Protein AF-A0A6J4TSJ9-F1 (afdb_monomer_lite)

Organism: NCBI:txid1162706

Structure (mmCIF, N/CA/C/O backbone):
data_AF-A0A6J4TSJ9-F1
#
_entry.id   AF-A0A6J4TSJ9-F1
#
loop_
_atom_site.group_PDB
_atom_site.id
_atom_site.type_symbol
_atom_site.label_atom_id
_atom_site.label_alt_id
_atom_site.label_comp_id
_atom_site.label_asym_id
_atom_site.label_entity_id
_atom_site.label_seq_id
_atom_site.pdbx_PDB_ins_code
_atom_site.Cartn_x
_atom_site.Cartn_y
_atom_site.Cartn_z
_atom_site.occupancy
_atom_site.B_iso_or_equiv
_atom_site.auth_seq_id
_atom_site.auth_comp_id
_atom_site.auth_asym_id
_atom_site.auth_atom_id
_atom_site.pdbx_PDB_model_num
ATOM 1 N N . MET A 1 1 ? 9.552 -0.376 14.079 1.00 84.69 1 MET A N 1
ATOM 2 C CA . MET A 1 1 ? 9.623 -0.057 12.643 1.00 84.69 1 MET A CA 1
ATOM 3 C C . MET A 1 1 ? 10.299 1.287 12.484 1.00 84.69 1 MET A C 1
ATOM 5 O O . MET A 1 1 ? 9.767 2.273 12.996 1.00 84.69 1 MET A O 1
ATOM 9 N N . SER A 1 2 ? 11.471 1.306 11.859 1.00 89.00 2 SER A N 1
ATOM 10 C CA . SER A 1 2 ? 12.295 2.514 11.690 1.00 89.00 2 SER A CA 1
ATOM 11 C C . SER A 1 2 ? 12.427 2.964 10.237 1.00 89.00 2 SER A C 1
ATOM 13 O O . SER A 1 2 ? 12.790 4.114 10.017 1.00 89.00 2 SER A O 1
ATOM 15 N N . SER A 1 3 ? 12.071 2.123 9.256 1.00 95.88 3 SER A N 1
ATOM 16 C CA . SER A 1 3 ? 12.260 2.419 7.829 1.00 95.88 3 SER A CA 1
ATOM 17 C C . SER A 1 3 ? 11.009 2.209 6.973 1.00 95.88 3 SER A C 1
ATOM 19 O O . SER A 1 3 ? 10.096 1.450 7.319 1.00 95.88 3 SER A O 1
ATOM 21 N N . LEU A 1 4 ? 10.980 2.855 5.803 1.00 97.06 4 LEU A N 1
ATOM 22 C CA . LEU A 1 4 ? 9.971 2.602 4.768 1.00 97.06 4 LEU A CA 1
ATOM 23 C C . LEU A 1 4 ? 10.045 1.169 4.220 1.00 97.06 4 LEU A C 1
ATOM 25 O O . LEU A 1 4 ? 9.016 0.627 3.820 1.00 97.06 4 LEU A O 1
ATOM 29 N N . ALA A 1 5 ? 11.230 0.550 4.233 1.00 97.19 5 ALA A N 1
ATOM 30 C CA . ALA A 1 5 ? 11.424 -0.833 3.801 1.00 97.19 5 ALA A CA 1
ATOM 31 C C . ALA A 1 5 ? 10.715 -1.839 4.722 1.00 97.19 5 ALA A C 1
ATOM 33 O O . ALA A 1 5 ? 10.160 -2.821 4.238 1.00 97.19 5 ALA A O 1
ATOM 34 N N . GLU A 1 6 ? 10.670 -1.568 6.029 1.00 96.12 6 GLU A N 1
ATOM 35 C CA . GLU A 1 6 ? 9.912 -2.374 6.995 1.00 96.12 6 GLU A CA 1
ATOM 36 C C . GLU A 1 6 ? 8.416 -2.042 6.969 1.00 96.12 6 GLU A C 1
ATOM 38 O O . GLU A 1 6 ? 7.564 -2.926 7.045 1.00 96.12 6 GLU A O 1
ATOM 43 N N . ALA A 1 7 ? 8.079 -0.752 6.878 1.00 96.94 7 ALA A N 1
ATOM 44 C CA . ALA A 1 7 ? 6.709 -0.283 7.049 1.00 96.94 7 ALA A CA 1
ATOM 45 C C . ALA A 1 7 ? 5.827 -0.412 5.813 1.00 96.94 7 ALA A C 1
ATOM 47 O O . ALA A 1 7 ? 4.629 -0.674 5.939 1.00 96.94 7 ALA A O 1
ATOM 48 N N . GLY A 1 8 ? 6.392 -0.228 4.625 1.00 97.88 8 GLY A N 1
ATOM 49 C CA . GLY A 1 8 ? 5.627 -0.254 3.386 1.00 97.88 8 GLY A CA 1
ATOM 50 C C . GLY A 1 8 ? 4.987 -1.610 3.079 1.00 97.88 8 GLY A C 1
ATOM 51 O O . GLY A 1 8 ? 3.787 -1.618 2.796 1.00 97.88 8 GLY A O 1
ATOM 52 N N . PRO A 1 9 ? 5.695 -2.755 3.193 1.00 98.31 9 PRO A N 1
ATOM 53 C CA . PRO A 1 9 ? 5.081 -4.063 2.972 1.00 98.31 9 PRO A CA 1
ATOM 54 C C . PRO A 1 9 ? 3.899 -4.312 3.914 1.00 98.31 9 PRO A C 1
ATOM 56 O O . PRO A 1 9 ? 2.836 -4.741 3.466 1.00 98.31 9 PRO A O 1
ATOM 59 N N . LEU A 1 10 ? 4.039 -3.945 5.194 1.00 98.31 10 LEU A N 1
ATOM 60 C CA . LEU A 1 10 ? 2.970 -4.067 6.187 1.00 98.31 10 LEU A CA 1
ATOM 61 C C . LEU A 1 10 ? 1.780 -3.149 5.867 1.00 98.31 10 LEU A C 1
ATOM 63 O O . LEU A 1 10 ? 0.634 -3.583 5.942 1.00 98.31 10 LEU A O 1
ATOM 67 N N . ALA A 1 11 ? 2.023 -1.904 5.448 1.00 98.19 11 ALA A N 1
ATOM 68 C CA . ALA A 1 11 ? 0.960 -0.982 5.039 1.00 98.19 11 ALA A CA 1
ATOM 69 C C . ALA A 1 11 ? 0.176 -1.499 3.821 1.00 98.19 11 ALA A C 1
ATOM 71 O O . ALA A 1 11 ? -1.058 -1.402 3.790 1.00 98.19 11 ALA A O 1
ATOM 72 N N . GLY A 1 12 ? 0.876 -2.076 2.840 1.00 98.44 12 GLY A N 1
ATOM 73 C CA . GLY A 1 12 ? 0.261 -2.723 1.683 1.00 98.44 12 GLY A CA 1
ATOM 74 C C . GLY A 1 12 ? -0.596 -3.923 2.087 1.00 98.44 12 GLY A C 1
ATOM 75 O O . GLY A 1 12 ? -1.794 -3.949 1.796 1.00 98.44 12 GLY A O 1
ATOM 76 N N . ALA A 1 13 ? -0.011 -4.869 2.827 1.00 98.56 13 ALA A N 1
ATOM 77 C CA . ALA A 1 13 ? -0.689 -6.084 3.276 1.00 98.56 13 ALA A CA 1
ATOM 78 C C . ALA A 1 13 ? -1.905 -5.788 4.170 1.00 98.56 13 ALA A C 1
ATOM 80 O O . ALA A 1 13 ? -2.981 -6.336 3.933 1.00 98.56 13 ALA A O 1
ATOM 81 N N . ALA A 1 14 ? -1.783 -4.870 5.137 1.00 98.56 14 ALA A N 1
ATOM 82 C CA . ALA A 1 14 ? -2.901 -4.471 5.993 1.00 98.56 14 ALA A CA 1
ATOM 83 C C . ALA A 1 14 ? -4.037 -3.855 5.168 1.00 98.56 14 ALA A C 1
ATOM 85 O O . ALA A 1 14 ? -5.204 -4.174 5.385 1.00 98.56 14 ALA A O 1
ATOM 86 N N . THR A 1 15 ? -3.708 -3.009 4.183 1.00 98.56 15 THR A N 1
ATOM 87 C CA . THR A 1 15 ? -4.711 -2.385 3.310 1.00 98.56 15 THR A CA 1
ATOM 88 C C . THR A 1 15 ? -5.483 -3.427 2.505 1.00 98.56 15 THR A C 1
ATOM 90 O O . THR A 1 15 ? -6.715 -3.393 2.499 1.00 98.56 15 THR A O 1
ATOM 93 N N . VAL A 1 16 ? -4.782 -4.350 1.842 1.00 98.56 16 VAL A N 1
ATOM 94 C CA . VAL A 1 16 ? -5.421 -5.414 1.055 1.00 98.56 16 VAL A CA 1
ATOM 95 C C . VAL A 1 16 ? -6.237 -6.328 1.967 1.00 98.56 16 VAL A C 1
ATOM 97 O O . VAL A 1 16 ? -7.408 -6.579 1.690 1.00 98.56 16 VAL A O 1
ATOM 100 N N . GLY A 1 17 ? -5.664 -6.757 3.094 1.00 98.31 17 GLY A N 1
ATOM 101 C CA . GLY A 1 17 ? -6.353 -7.578 4.087 1.00 98.31 17 GLY A CA 1
ATOM 102 C C . GLY A 1 17 ? -7.633 -6.923 4.607 1.00 98.31 17 GLY A C 1
ATOM 103 O O . GLY A 1 17 ? -8.652 -7.594 4.741 1.00 98.31 17 GLY A O 1
ATOM 104 N N . CYS A 1 18 ? -7.619 -5.607 4.823 1.00 98.38 18 CYS A N 1
ATOM 105 C CA . CYS A 1 18 ? -8.786 -4.845 5.255 1.00 98.38 18 CYS A CA 1
ATOM 106 C C . CYS A 1 18 ? -9.893 -4.853 4.196 1.00 98.38 18 CYS A C 1
ATOM 108 O O . CYS A 1 18 ? -11.013 -5.263 4.489 1.00 98.38 18 CYS A O 1
ATOM 110 N N . LEU A 1 19 ? -9.582 -4.483 2.950 1.00 97.94 19 LEU A N 1
ATOM 111 C CA . LEU A 1 19 ? -10.594 -4.457 1.888 1.00 97.94 19 LEU A CA 1
ATOM 112 C C . LEU A 1 19 ? -11.152 -5.848 1.570 1.00 97.94 19 LEU A C 1
ATOM 114 O O . LEU A 1 19 ? -12.315 -5.960 1.203 1.00 97.94 19 LEU A O 1
ATOM 118 N N . ARG A 1 20 ? -10.348 -6.904 1.733 1.00 97.25 20 ARG A N 1
ATOM 119 C CA . ARG A 1 20 ? -10.811 -8.288 1.579 1.00 97.25 20 ARG A CA 1
ATOM 120 C C . ARG A 1 20 ? -11.682 -8.740 2.748 1.00 97.25 20 ARG A C 1
ATOM 122 O O . ARG A 1 20 ? -12.698 -9.385 2.527 1.00 97.25 20 ARG A O 1
ATOM 129 N N . ARG A 1 21 ? -11.303 -8.397 3.984 1.00 97.69 21 ARG A N 1
ATOM 130 C CA . ARG A 1 21 ? -12.061 -8.742 5.198 1.00 97.69 21 ARG A CA 1
ATOM 131 C C . ARG A 1 21 ? -13.435 -8.076 5.232 1.00 97.69 21 ARG A C 1
ATOM 133 O O . ARG A 1 21 ? -14.380 -8.684 5.719 1.00 97.69 21 ARG A O 1
ATOM 140 N N . PHE A 1 22 ? -13.527 -6.845 4.741 1.00 97.56 22 PHE A N 1
ATOM 141 C CA . PHE A 1 22 ? -14.749 -6.040 4.746 1.00 97.56 22 PHE A CA 1
ATOM 142 C C . PHE A 1 22 ? -15.333 -5.871 3.336 1.00 97.56 22 PHE A C 1
ATOM 144 O O . PHE A 1 22 ? -15.948 -4.851 3.051 1.00 97.56 22 PHE A O 1
ATOM 151 N N . ALA A 1 23 ? -15.125 -6.842 2.439 1.00 96.19 23 ALA A N 1
ATOM 152 C CA . ALA A 1 23 ? -15.518 -6.728 1.031 1.00 96.19 23 ALA A CA 1
ATOM 153 C C . ALA A 1 23 ? -17.027 -6.496 0.829 1.00 96.19 23 ALA A C 1
ATOM 155 O O . ALA A 1 23 ? -17.410 -5.802 -0.109 1.00 96.19 23 ALA A O 1
ATOM 156 N N . ASP A 1 24 ? -17.857 -7.030 1.729 1.00 96.31 24 ASP A N 1
ATOM 157 C CA . ASP A 1 24 ? -19.317 -6.886 1.691 1.00 96.31 24 ASP A CA 1
ATOM 158 C C . ASP A 1 24 ? -19.818 -5.568 2.316 1.00 96.31 24 ASP A C 1
ATOM 160 O O . ASP A 1 24 ? -21.017 -5.285 2.294 1.00 96.31 24 ASP A O 1
ATOM 164 N N . ASP A 1 25 ? -18.927 -4.749 2.888 1.00 96.12 25 ASP A N 1
ATOM 165 C CA . ASP A 1 25 ? -19.290 -3.438 3.424 1.00 96.12 25 ASP A CA 1
ATOM 166 C C . ASP A 1 25 ? -19.523 -2.446 2.264 1.00 96.12 25 ASP A C 1
ATOM 168 O O . ASP A 1 25 ? -18.596 -2.173 1.490 1.00 96.12 25 ASP A O 1
ATOM 172 N N . PRO A 1 26 ? -20.718 -1.836 2.132 1.00 95.25 26 PRO A N 1
ATOM 173 C CA . PRO A 1 26 ? -20.997 -0.869 1.069 1.00 95.25 26 PRO A CA 1
ATOM 174 C C . PRO A 1 26 ? -20.061 0.352 1.091 1.00 95.25 26 PRO A C 1
ATOM 176 O O . PRO A 1 26 ? -19.901 1.022 0.065 1.00 95.25 26 PRO A O 1
ATOM 179 N N . ALA A 1 27 ? -19.416 0.654 2.223 1.00 95.44 27 ALA A N 1
ATOM 180 C CA . ALA A 1 27 ? -18.414 1.709 2.312 1.00 95.44 27 ALA A CA 1
ATOM 181 C C . ALA A 1 27 ? -17.149 1.398 1.494 1.00 95.44 27 ALA A C 1
ATOM 183 O O . ALA A 1 27 ? -16.509 2.331 0.998 1.00 95.44 27 ALA A O 1
ATOM 184 N N . VAL A 1 28 ? -16.800 0.118 1.306 1.00 95.81 28 VAL A N 1
ATOM 185 C CA . VAL A 1 28 ? -15.688 -0.287 0.433 1.00 95.81 28 VAL A CA 1
ATOM 186 C C . VAL A 1 28 ? -16.004 0.055 -1.017 1.00 95.81 28 VAL A C 1
ATOM 188 O O . VAL A 1 28 ? -15.194 0.713 -1.674 1.00 95.81 28 VAL A O 1
ATOM 191 N N . GLU A 1 29 ? -17.193 -0.309 -1.497 1.00 93.50 29 GLU A N 1
ATOM 192 C CA . GLU A 1 29 ? -17.612 -0.006 -2.869 1.00 93.50 29 GLU A CA 1
ATOM 193 C C . GLU A 1 29 ? -17.715 1.507 -3.105 1.00 93.50 29 GLU A C 1
ATOM 195 O O . GLU A 1 29 ? -17.197 2.023 -4.093 1.00 93.50 29 GLU A O 1
ATOM 200 N N . ALA A 1 30 ? -18.271 2.257 -2.149 1.00 94.38 30 ALA A N 1
ATOM 201 C CA . ALA A 1 30 ? -18.340 3.717 -2.236 1.00 94.38 30 ALA A CA 1
ATOM 202 C C . ALA A 1 30 ? -16.956 4.400 -2.247 1.00 94.38 30 ALA A C 1
ATOM 204 O O . ALA A 1 30 ? -16.808 5.504 -2.779 1.00 94.38 30 ALA A O 1
ATOM 205 N N . TRP A 1 31 ? -15.939 3.771 -1.653 1.00 94.25 31 TRP A N 1
ATOM 206 C CA . TRP A 1 31 ? -14.575 4.296 -1.579 1.00 94.25 31 TRP A CA 1
ATOM 207 C C . TRP A 1 31 ? -13.764 4.054 -2.859 1.00 94.25 31 TRP A C 1
ATOM 209 O O . TRP A 1 31 ? -12.967 4.917 -3.238 1.00 94.25 31 TRP A O 1
ATOM 219 N N . ARG A 1 32 ? -13.972 2.921 -3.546 1.00 91.12 32 ARG A N 1
ATOM 220 C CA . ARG A 1 32 ? -13.168 2.490 -4.709 1.00 91.12 32 ARG A CA 1
ATOM 221 C C . ARG A 1 32 ? -13.032 3.533 -5.829 1.00 91.12 32 ARG A C 1
ATOM 223 O O . ARG A 1 32 ? -11.910 3.703 -6.303 1.00 91.12 32 ARG A O 1
ATOM 230 N N . PRO A 1 33 ? -14.083 4.269 -6.245 1.00 91.19 33 PRO A N 1
ATOM 231 C CA . PRO A 1 33 ? -13.963 5.238 -7.337 1.00 91.19 33 PRO A CA 1
ATOM 232 C C . PRO A 1 33 ? -13.075 6.444 -7.005 1.00 91.19 33 PRO A C 1
ATOM 234 O O . PRO A 1 33 ? -12.533 7.083 -7.906 1.00 91.19 33 PRO A O 1
ATOM 237 N N . ARG A 1 34 ? -12.962 6.805 -5.719 1.00 89.19 34 ARG A N 1
ATOM 238 C CA . ARG A 1 34 ? -12.210 7.975 -5.236 1.00 89.19 34 ARG A CA 1
ATOM 239 C C . ARG A 1 34 ? -11.511 7.648 -3.912 1.00 89.19 34 ARG A C 1
ATOM 241 O O . ARG A 1 34 ? -11.911 8.153 -2.857 1.00 89.19 34 ARG A O 1
ATOM 248 N N . PRO A 1 35 ? -10.471 6.803 -3.951 1.00 91.12 35 PRO A N 1
ATOM 249 C CA . PRO A 1 35 ? -9.909 6.224 -2.748 1.00 91.12 35 PRO A CA 1
ATOM 250 C C . PRO A 1 35 ? -9.082 7.262 -1.982 1.00 91.12 35 PRO A C 1
ATOM 252 O O . PRO A 1 35 ? -8.005 7.666 -2.408 1.00 91.12 35 PRO A O 1
ATOM 255 N N . GLY A 1 36 ? -9.569 7.678 -0.813 1.00 91.56 36 GLY A N 1
ATOM 256 C CA . GLY A 1 36 ? -8.803 8.481 0.143 1.00 91.56 36 GLY A CA 1
ATOM 257 C C . GLY A 1 36 ? -8.138 7.606 1.205 1.00 91.56 36 GLY A C 1
ATOM 258 O O . GLY A 1 36 ? -8.771 6.696 1.741 1.00 91.56 36 GLY A O 1
ATOM 259 N N . LYS A 1 37 ? -6.881 7.882 1.560 1.00 92.19 37 LYS A N 1
ATOM 260 C CA . LYS A 1 37 ? -6.200 7.209 2.675 1.00 92.19 37 LYS A CA 1
ATOM 261 C C . LYS A 1 37 ? -5.342 8.196 3.461 1.00 92.19 37 LYS A C 1
ATOM 263 O O . LYS A 1 37 ? -4.761 9.120 2.903 1.00 92.19 37 LYS A O 1
ATOM 268 N N . ILE A 1 38 ? -5.283 7.995 4.774 1.00 94.31 38 ILE A N 1
ATOM 269 C CA . ILE A 1 38 ? -4.408 8.733 5.685 1.00 94.31 38 ILE A CA 1
ATOM 270 C C . ILE A 1 38 ? -3.713 7.735 6.607 1.00 94.31 38 ILE A C 1
ATOM 272 O O . ILE A 1 38 ? -4.362 6.849 7.157 1.00 94.31 38 ILE A O 1
ATOM 276 N N . CYS A 1 39 ? -2.401 7.877 6.772 1.00 95.75 39 CYS A N 1
ATOM 277 C CA . CYS A 1 39 ? -1.656 7.131 7.777 1.00 95.75 39 CYS A CA 1
ATOM 278 C C . CYS A 1 39 ? -1.701 7.908 9.099 1.00 95.75 39 CYS A C 1
ATOM 280 O O . CYS A 1 39 ? -1.270 9.064 9.160 1.00 95.75 39 CYS A O 1
ATOM 282 N N . LEU A 1 40 ? -2.261 7.291 10.138 1.00 95.62 40 LEU A N 1
ATOM 283 C CA . LEU A 1 40 ? -2.337 7.837 11.492 1.00 95.62 40 LEU A CA 1
ATOM 284 C C . LEU A 1 40 ? -1.350 7.100 12.395 1.00 95.62 40 LEU A C 1
ATOM 286 O O . LEU A 1 40 ? -1.063 5.926 12.168 1.00 95.62 40 LEU A O 1
ATOM 290 N N . ARG A 1 41 ? -0.849 7.776 13.432 1.00 94.31 41 ARG A N 1
ATOM 291 C CA . ARG A 1 41 ? 0.090 7.183 14.390 1.00 94.31 41 ARG A CA 1
ATOM 292 C C . ARG A 1 41 ? -0.493 7.147 15.799 1.00 94.31 41 ARG A C 1
ATOM 294 O O . ARG A 1 41 ? -0.762 8.195 16.387 1.00 94.31 41 ARG A O 1
ATOM 301 N N . ALA A 1 42 ? -0.575 5.946 16.369 1.00 93.69 42 ALA A N 1
ATOM 302 C CA . ALA A 1 42 ? -0.644 5.764 17.814 1.00 93.69 42 ALA A CA 1
ATOM 303 C C . ALA A 1 42 ? 0.743 6.045 18.416 1.00 93.69 42 ALA A C 1
ATOM 305 O O . ALA A 1 42 ? 1.751 5.480 17.987 1.00 93.69 42 ALA A O 1
ATOM 306 N N . ARG A 1 43 ? 0.817 6.979 19.365 1.00 90.62 43 ARG A N 1
ATOM 307 C CA . ARG A 1 43 ? 2.076 7.394 20.014 1.00 90.62 43 ARG A CA 1
ATOM 308 C C . ARG A 1 43 ? 2.302 6.716 21.357 1.00 90.62 43 ARG A C 1
ATOM 310 O O . ARG A 1 43 ? 3.416 6.745 21.866 1.00 90.62 43 ARG A O 1
ATOM 317 N N . THR A 1 44 ? 1.256 6.134 21.927 1.00 93.19 44 THR A N 1
ATOM 318 C CA . THR A 1 44 ? 1.305 5.405 23.192 1.00 93.19 44 THR A CA 1
ATOM 319 C C . THR A 1 44 ? 0.662 4.038 23.024 1.00 93.19 44 THR A C 1
ATOM 321 O O . THR A 1 44 ? -0.194 3.849 22.159 1.00 93.19 44 THR A O 1
ATOM 324 N N . GLN A 1 45 ? 1.043 3.103 23.892 1.00 94.06 45 GLN A N 1
ATOM 325 C CA . GLN A 1 45 ? 0.441 1.773 23.946 1.00 94.06 45 GLN A CA 1
ATOM 326 C C . GLN A 1 45 ? -1.079 1.846 24.162 1.00 94.06 45 GLN A C 1
ATOM 328 O O . GLN A 1 45 ? -1.828 1.215 23.434 1.00 94.06 45 GLN A O 1
ATOM 333 N N . ALA A 1 46 ? -1.544 2.708 25.072 1.00 95.69 46 ALA A N 1
ATOM 334 C CA . ALA A 1 46 ? -2.975 2.891 25.321 1.00 95.69 46 ALA A CA 1
ATOM 335 C C . ALA A 1 46 ? -3.741 3.401 24.085 1.00 95.69 46 ALA A C 1
ATOM 337 O O . ALA A 1 46 ? -4.879 3.009 23.856 1.00 95.69 46 ALA A O 1
ATOM 338 N N . GLN A 1 47 ? -3.128 4.272 23.269 1.00 95.56 47 GLN A N 1
ATOM 339 C CA . GLN A 1 47 ? -3.734 4.665 21.995 1.00 95.56 47 GLN A CA 1
ATOM 340 C C . GLN A 1 47 ? -3.818 3.473 21.047 1.00 95.56 47 GLN A C 1
ATOM 342 O O . GLN A 1 47 ? -4.852 3.287 20.424 1.00 95.56 47 GLN A O 1
ATOM 347 N N . TRP A 1 48 ? -2.751 2.679 20.942 1.00 95.38 48 TRP A N 1
ATOM 348 C CA . TRP A 1 48 ? -2.721 1.496 20.086 1.00 95.38 48 TRP A CA 1
ATOM 349 C C . TRP A 1 48 ? -3.796 0.475 20.476 1.00 95.38 48 TRP A C 1
ATOM 351 O O . TRP A 1 48 ? -4.547 0.034 19.613 1.00 95.38 48 TRP A O 1
ATOM 361 N N . GLU A 1 49 ? -3.937 0.191 21.769 1.00 95.75 49 GLU A N 1
ATOM 362 C CA . GLU A 1 49 ? -4.982 -0.685 22.314 1.00 95.75 49 GLU A CA 1
ATOM 363 C C . GLU A 1 49 ? -6.389 -0.195 21.950 1.00 95.75 49 GLU A C 1
ATOM 365 O O . GLU A 1 49 ? -7.198 -0.986 21.480 1.00 95.75 49 GLU A O 1
ATOM 370 N N . GLN A 1 50 ? -6.652 1.115 22.036 1.00 95.94 50 GLN A N 1
ATOM 371 C CA . GLN A 1 50 ? -7.932 1.689 21.595 1.00 95.94 50 GLN A CA 1
ATOM 372 C C . GLN A 1 50 ? -8.181 1.515 20.092 1.00 95.94 50 GLN A C 1
ATOM 374 O O . GLN A 1 50 ? -9.318 1.312 19.680 1.00 95.94 50 GLN A O 1
ATOM 379 N N . VAL A 1 51 ? -7.145 1.601 19.248 1.00 96.06 51 VAL A N 1
ATOM 380 C CA . VAL A 1 51 ? -7.313 1.364 17.803 1.00 96.06 51 VAL A CA 1
ATOM 381 C C . VAL A 1 51 ? -7.596 -0.110 17.512 1.00 96.06 51 VAL A C 1
ATOM 383 O O . VAL A 1 51 ? -8.357 -0.405 16.595 1.00 96.06 51 VAL A O 1
ATOM 386 N N . LEU A 1 52 ? -7.021 -1.037 18.282 1.00 96.12 52 LEU A N 1
ATOM 387 C CA . LEU A 1 52 ? -7.271 -2.473 18.118 1.00 96.12 52 LEU A CA 1
ATOM 388 C C . LEU A 1 52 ? -8.728 -2.868 18.413 1.00 96.12 52 LEU A C 1
ATOM 390 O O . LEU A 1 52 ? -9.170 -3.918 17.954 1.00 96.12 52 LEU A O 1
ATOM 394 N N . GLU A 1 53 ? -9.489 -2.038 19.126 1.00 95.88 53 GLU A N 1
ATOM 395 C CA . GLU A 1 53 ? -10.926 -2.247 19.346 1.00 95.88 53 GLU A CA 1
ATOM 396 C C . GLU A 1 53 ? -11.785 -1.888 18.115 1.00 95.88 53 GLU A C 1
ATOM 398 O O . GLU A 1 53 ? -12.920 -2.352 17.995 1.00 95.88 53 GLU A O 1
ATOM 403 N N . GLU A 1 54 ? -11.264 -1.095 17.171 1.00 96.31 54 GLU A N 1
ATOM 404 C CA . GLU A 1 54 ? -11.962 -0.774 15.920 1.00 96.31 54 GLU A CA 1
ATOM 405 C C . GLU A 1 54 ? -12.010 -1.989 14.978 1.00 96.31 54 GLU A C 1
ATOM 407 O O . GLU A 1 54 ? -11.098 -2.818 14.986 1.00 96.31 54 GLU A O 1
ATOM 412 N N . PRO A 1 55 ? -13.000 -2.094 14.072 1.00 96.19 55 PRO A N 1
ATOM 413 C CA . PRO A 1 55 ? -12.934 -3.054 12.975 1.00 96.19 55 PRO A CA 1
ATOM 414 C C . PRO A 1 55 ? -11.665 -2.821 12.145 1.00 96.19 55 PRO A C 1
ATOM 416 O O . PRO A 1 55 ? -11.457 -1.729 11.616 1.00 96.19 55 PRO A O 1
ATOM 419 N N . HIS A 1 56 ? -10.805 -3.832 12.031 1.00 97.25 56 HIS A N 1
ATOM 420 C CA . HIS A 1 56 ? -9.510 -3.682 11.372 1.00 97.25 56 HIS A CA 1
ATOM 421 C C . HIS A 1 56 ? -9.011 -4.979 10.720 1.00 97.25 56 HIS A C 1
ATOM 423 O O . HIS A 1 56 ? -9.571 -6.062 10.909 1.00 97.25 56 HIS A O 1
ATOM 429 N N . ALA A 1 57 ? -7.931 -4.852 9.950 1.00 97.62 57 ALA A N 1
ATOM 430 C CA . ALA A 1 57 ? -7.046 -5.946 9.569 1.00 97.62 57 ALA A CA 1
ATOM 431 C C . ALA A 1 57 ? -5.596 -5.568 9.903 1.00 97.62 57 ALA A C 1
ATOM 433 O O . ALA A 1 57 ? -5.151 -4.473 9.557 1.00 97.62 57 ALA A O 1
ATOM 434 N N . CYS A 1 58 ? -4.871 -6.467 10.569 1.00 96.31 58 CYS A N 1
ATOM 435 C CA . CYS A 1 58 ? -3.470 -6.276 10.945 1.00 96.31 58 CYS A CA 1
ATOM 436 C C . CYS A 1 58 ? -2.513 -6.848 9.897 1.00 96.31 58 CYS A C 1
ATOM 438 O O . CYS A 1 58 ? -2.810 -7.854 9.251 1.00 96.31 58 CYS A O 1
ATOM 440 N N . ALA A 1 59 ? -1.329 -6.249 9.804 1.00 94.62 59 ALA A N 1
ATOM 441 C CA . ALA A 1 59 ? -0.156 -6.848 9.186 1.00 94.62 59 ALA A CA 1
ATOM 442 C C . ALA A 1 59 ? 1.042 -6.689 10.129 1.00 94.62 59 ALA A C 1
ATOM 444 O O . ALA A 1 59 ? 1.471 -5.571 10.430 1.00 94.62 59 ALA A O 1
ATOM 445 N N . GLY A 1 60 ? 1.584 -7.817 10.593 1.00 90.19 60 GLY A N 1
ATOM 446 C CA . GLY A 1 60 ? 2.606 -7.825 11.640 1.00 90.19 60 GLY A CA 1
ATOM 447 C C . GLY A 1 60 ? 2.099 -7.218 12.955 1.00 90.19 60 GLY A C 1
ATOM 448 O O . GLY A 1 60 ? 0.898 -7.179 13.211 1.00 90.19 60 GLY A O 1
ATOM 449 N N . GLU A 1 61 ? 3.024 -6.738 13.786 1.00 83.69 61 GLU A N 1
ATOM 450 C CA . GLU A 1 61 ? 2.719 -6.268 15.149 1.00 83.69 61 GLU A CA 1
ATOM 451 C C . GLU A 1 61 ? 2.510 -4.746 15.270 1.00 83.69 61 GLU A C 1
ATOM 453 O O . GLU A 1 61 ? 2.194 -4.255 16.349 1.00 83.69 61 GLU A O 1
ATOM 458 N N . GLY A 1 62 ? 2.681 -3.979 14.186 1.00 88.50 62 GLY A N 1
ATOM 459 C CA . GLY A 1 62 ? 2.740 -2.509 14.259 1.00 88.50 62 GLY A CA 1
ATOM 460 C C . GLY A 1 62 ? 1.906 -1.746 13.236 1.00 88.50 62 GLY A C 1
ATOM 461 O O . GLY A 1 62 ? 1.931 -0.515 13.239 1.00 88.50 62 GLY A O 1
ATOM 462 N N . VAL A 1 63 ? 1.189 -2.437 12.346 1.00 96.31 63 VAL A N 1
ATOM 463 C CA . VAL A 1 63 ? 0.374 -1.798 11.307 1.00 96.31 63 VAL A CA 1
ATOM 464 C C . VAL A 1 63 ? -0.974 -2.488 11.204 1.00 96.31 63 VAL A C 1
ATOM 466 O O . VAL A 1 63 ? -1.067 -3.709 11.113 1.00 96.31 63 VAL A O 1
ATOM 469 N N . LEU A 1 64 ? -2.026 -1.680 11.161 1.00 97.56 64 LEU A N 1
ATOM 470 C CA . LEU A 1 64 ? -3.370 -2.124 10.838 1.00 97.56 64 LEU A CA 1
ATOM 471 C C . LEU A 1 64 ? -4.014 -1.159 9.847 1.00 97.56 64 LEU A C 1
ATOM 473 O O . LEU A 1 64 ? -3.616 0.004 9.734 1.00 97.56 64 LEU A O 1
ATOM 477 N N . ALA A 1 65 ? -5.033 -1.642 9.150 1.00 98.19 65 ALA A N 1
ATOM 478 C CA . ALA A 1 65 ? -5.913 -0.824 8.337 1.00 98.19 65 ALA A CA 1
ATOM 479 C C . ALA A 1 65 ? -7.359 -0.995 8.801 1.00 98.19 65 ALA A C 1
ATOM 481 O O . ALA A 1 65 ? -7.818 -2.097 9.099 1.00 98.19 65 ALA A O 1
ATOM 482 N N . ILE A 1 66 ? -8.064 0.127 8.838 1.00 97.44 66 ILE A N 1
ATOM 483 C CA . ILE A 1 66 ? -9.469 0.245 9.223 1.00 97.44 66 ILE A CA 1
ATOM 484 C C . ILE A 1 66 ? -10.293 0.419 7.940 1.00 97.44 66 ILE A C 1
ATOM 486 O O . ILE A 1 66 ? -9.813 1.113 7.031 1.00 97.44 66 ILE A O 1
ATOM 490 N N . PRO A 1 67 ? -11.497 -0.184 7.831 1.00 96.94 67 PRO A N 1
ATOM 491 C CA . PRO A 1 67 ? -12.295 -0.099 6.619 1.00 96.94 67 PRO A CA 1
ATOM 492 C C . PRO A 1 67 ? -12.644 1.356 6.293 1.00 96.94 67 PRO A C 1
ATOM 494 O O . PRO A 1 67 ? -12.709 2.205 7.198 1.00 96.94 67 PRO A O 1
ATOM 497 N N . PRO A 1 68 ? -12.853 1.669 5.002 1.00 95.94 68 PRO A N 1
ATOM 498 C CA . PRO A 1 68 ? -13.271 2.995 4.588 1.00 95.94 68 PRO A CA 1
ATOM 499 C C . PRO A 1 68 ? -14.503 3.461 5.361 1.00 95.94 68 PRO A C 1
ATOM 501 O O . PRO A 1 68 ? -15.448 2.712 5.568 1.00 95.94 68 PRO A O 1
ATOM 504 N N . ARG A 1 69 ? -14.490 4.725 5.776 1.00 93.62 69 ARG A N 1
ATOM 505 C CA . ARG A 1 69 ? -15.621 5.391 6.427 1.00 93.62 69 ARG A CA 1
ATOM 506 C C . ARG A 1 69 ? -15.579 6.881 6.129 1.00 93.62 69 ARG A C 1
ATOM 508 O O . ARG A 1 69 ? -14.522 7.417 5.760 1.00 93.62 69 ARG A O 1
ATOM 515 N N . ARG A 1 70 ? -16.704 7.579 6.281 1.00 91.38 70 ARG A N 1
ATOM 516 C CA . ARG A 1 70 ? -16.745 9.031 6.056 1.00 91.38 70 ARG A CA 1
ATOM 517 C C . ARG A 1 70 ? -15.901 9.746 7.106 1.00 91.38 70 ARG A C 1
ATOM 519 O O . ARG A 1 70 ? -15.717 9.278 8.226 1.00 91.38 70 ARG A O 1
ATOM 526 N N . ARG A 1 71 ? -15.407 10.943 6.771 1.00 87.69 71 ARG A N 1
ATOM 527 C CA . ARG A 1 71 ? -14.624 11.754 7.722 1.00 87.69 71 ARG A CA 1
ATOM 528 C C . ARG A 1 71 ? -15.417 12.070 8.998 1.00 87.69 71 ARG A C 1
ATOM 530 O O . ARG A 1 71 ? -14.821 12.084 10.065 1.00 87.69 71 ARG A O 1
ATOM 537 N N . SER A 1 72 ? -16.727 12.278 8.876 1.00 90.75 72 SER A N 1
ATOM 538 C CA . SER A 1 72 ? -17.652 12.521 9.991 1.00 90.75 72 SER A CA 1
ATOM 539 C C . SER A 1 72 ? -17.911 11.295 10.877 1.00 90.75 72 SER A C 1
ATOM 541 O O . SER A 1 72 ? -18.524 11.435 11.924 1.00 90.75 72 SER A O 1
ATOM 543 N N . GLU A 1 73 ? -17.473 10.103 10.465 1.00 93.00 73 GLU A N 1
ATOM 544 C CA . GLU A 1 73 ? -17.706 8.823 11.158 1.00 93.00 73 GLU A CA 1
ATOM 545 C C . GLU A 1 73 ? -16.427 8.296 11.832 1.00 93.00 73 GLU A C 1
ATOM 547 O O . GLU A 1 73 ? -16.348 7.140 12.242 1.00 93.00 73 GLU A O 1
ATOM 552 N N . ARG A 1 74 ? -15.380 9.126 11.924 1.00 89.56 74 ARG A N 1
ATOM 553 C CA . ARG A 1 74 ? -14.086 8.734 12.504 1.00 89.56 74 ARG A CA 1
ATOM 554 C C . ARG A 1 74 ? -14.174 8.393 13.987 1.00 89.56 74 ARG A C 1
ATOM 556 O O . ARG A 1 74 ? -13.423 7.535 14.440 1.00 89.56 74 ARG A O 1
ATOM 563 N N . GLY A 1 75 ? -15.086 9.035 14.710 1.00 92.62 75 GLY A N 1
ATOM 564 C CA . GLY A 1 75 ? -15.256 8.826 16.139 1.00 92.62 75 GLY A CA 1
ATOM 565 C C . GLY A 1 75 ? -14.055 9.308 16.968 1.00 92.62 75 GLY A C 1
ATOM 566 O O . GLY A 1 75 ? -13.000 9.675 16.436 1.00 92.62 75 GLY A O 1
ATOM 567 N N . PRO A 1 76 ? -14.190 9.292 18.303 1.00 93.19 76 PRO A N 1
ATOM 568 C CA . PRO A 1 76 ? -13.225 9.916 19.204 1.00 93.19 76 PRO A CA 1
ATOM 569 C C . PRO A 1 76 ? -11.858 9.220 19.226 1.00 93.19 76 PRO A C 1
ATOM 571 O O . PRO A 1 76 ? -10.867 9.864 19.567 1.00 93.19 76 PRO A O 1
ATOM 574 N N . VAL A 1 77 ? -11.782 7.925 18.891 1.00 93.25 77 VAL A N 1
ATOM 575 C CA . VAL A 1 77 ? -10.512 7.182 18.835 1.00 93.25 77 VAL A CA 1
ATOM 576 C C . VAL A 1 77 ? -9.635 7.743 17.717 1.00 93.25 77 VAL A C 1
ATOM 578 O O . VAL A 1 77 ? -8.522 8.199 17.976 1.00 93.25 77 VAL A O 1
ATOM 581 N N . LEU A 1 78 ? -10.150 7.797 16.484 1.00 93.81 78 LEU A N 1
ATOM 582 C CA . LEU A 1 78 ? -9.374 8.235 15.321 1.00 93.81 78 LEU A CA 1
ATOM 583 C C . LEU A 1 78 ? -9.155 9.750 15.284 1.00 93.81 78 LEU A C 1
ATOM 585 O O . LEU A 1 78 ? -8.130 10.198 14.774 1.00 93.81 78 LEU A O 1
ATOM 589 N N . GLU A 1 79 ? -10.075 10.545 15.835 1.00 93.62 79 GLU A N 1
ATOM 590 C CA . GLU A 1 79 ? -9.931 12.007 15.926 1.00 93.62 79 GLU A CA 1
ATOM 591 C C . GLU A 1 79 ? -8.782 12.449 16.842 1.00 93.62 79 GLU A C 1
ATOM 593 O O . GLU A 1 79 ? -8.187 13.505 16.619 1.00 93.62 79 GLU A O 1
ATOM 598 N N . LYS A 1 80 ? -8.430 11.639 17.848 1.00 93.25 80 LYS A N 1
ATOM 599 C CA . LYS A 1 80 ? -7.291 11.902 18.746 1.00 93.25 80 LYS A CA 1
ATOM 600 C C . LYS A 1 80 ? -5.943 11.526 18.135 1.00 93.25 80 LYS A C 1
ATOM 602 O O . LYS A 1 80 ? -4.902 11.962 18.638 1.00 93.25 80 LYS A O 1
ATOM 607 N N . LEU A 1 81 ? -5.935 10.695 17.094 1.00 94.56 81 LEU A N 1
ATOM 608 C CA . LEU A 1 81 ? -4.707 10.295 16.422 1.00 94.56 81 LEU A CA 1
ATOM 609 C C . LEU A 1 81 ? -4.266 11.375 15.444 1.00 94.56 81 LEU A C 1
ATOM 611 O O . LEU A 1 81 ? -5.059 11.982 14.728 1.00 94.56 81 LEU A O 1
ATOM 615 N N . GLN A 1 82 ? -2.958 11.586 15.386 1.00 93.19 82 GLN A N 1
ATOM 616 C CA . GLN A 1 82 ? -2.372 12.529 14.449 1.00 93.19 82 GLN A CA 1
ATOM 617 C C . GLN A 1 82 ? -1.946 11.810 13.176 1.00 93.19 82 GLN A C 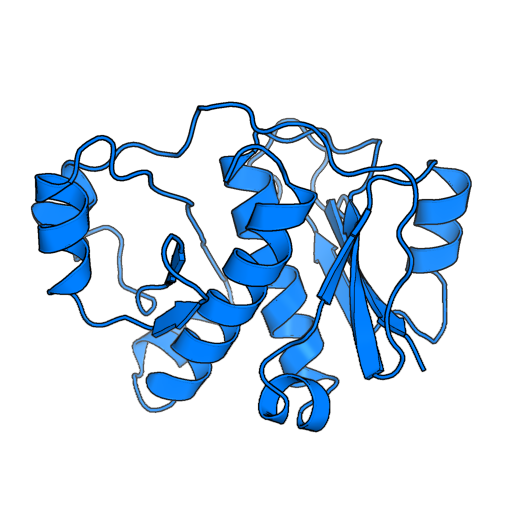1
ATOM 619 O O . GLN A 1 82 ? -1.554 10.638 13.203 1.00 93.19 82 GLN A O 1
ATOM 624 N N . ALA A 1 83 ? -1.990 12.543 12.063 1.00 93.31 83 ALA A N 1
ATOM 625 C CA . ALA A 1 83 ? -1.334 12.117 10.839 1.00 93.31 83 ALA A CA 1
ATOM 626 C C . ALA A 1 83 ? 0.135 11.802 11.137 1.00 93.31 83 ALA A C 1
ATOM 628 O O . ALA A 1 83 ? 0.799 12.531 11.880 1.00 93.31 83 ALA A O 1
ATOM 629 N N . MET A 1 84 ? 0.634 10.707 10.572 1.00 91.75 84 MET A N 1
ATOM 630 C CA . MET A 1 84 ? 2.026 10.327 10.743 1.00 91.75 84 MET A CA 1
ATOM 631 C C . MET A 1 84 ? 2.931 11.382 10.097 1.00 91.75 84 MET A C 1
ATOM 633 O O . MET A 1 84 ? 3.041 11.462 8.874 1.00 91.75 84 MET A O 1
ATOM 637 N N . ALA A 1 85 ? 3.571 12.181 10.949 1.00 82.38 85 ALA A N 1
ATOM 638 C CA . ALA A 1 85 ? 4.535 13.212 10.572 1.00 82.38 85 ALA A CA 1
ATOM 639 C C . ALA A 1 85 ? 5.988 12.809 10.867 1.00 82.38 85 ALA A C 1
ATOM 641 O O . ALA A 1 85 ? 6.902 13.554 10.549 1.00 82.38 85 ALA A O 1
ATOM 642 N N . THR A 1 86 ? 6.210 11.660 11.512 1.00 85.00 86 THR A N 1
ATOM 643 C CA . THR A 1 86 ? 7.562 11.165 11.775 1.00 85.00 86 THR A CA 1
ATOM 644 C C . THR A 1 86 ? 8.173 10.615 10.504 1.00 85.00 86 THR A C 1
ATOM 646 O O . THR A 1 86 ? 7.559 9.766 9.852 1.00 85.00 86 THR A O 1
ATOM 649 N N . ASP A 1 87 ? 9.392 11.049 10.219 1.00 89.12 87 ASP A N 1
ATOM 650 C CA . ASP A 1 87 ? 10.178 10.506 9.127 1.00 89.12 87 ASP A CA 1
ATOM 651 C C . ASP A 1 87 ? 10.749 9.142 9.510 1.00 89.12 87 ASP A C 1
ATOM 653 O O . ASP A 1 87 ? 11.391 8.973 10.547 1.00 89.12 87 ASP A O 1
ATOM 657 N N . LEU A 1 88 ? 10.443 8.155 8.678 1.00 94.44 88 LEU A N 1
ATOM 658 C CA . LEU A 1 88 ? 11.109 6.867 8.657 1.00 94.44 88 LEU A CA 1
ATOM 659 C C . LEU A 1 88 ? 12.364 6.976 7.798 1.00 94.44 88 LEU A C 1
ATOM 661 O O . LEU A 1 88 ? 12.439 7.797 6.882 1.00 94.44 88 LEU A O 1
ATOM 665 N N . GLU A 1 89 ? 13.320 6.093 8.056 1.00 97.06 89 GLU A N 1
ATOM 666 C CA . GLU A 1 89 ? 14.474 5.928 7.184 1.00 97.06 89 GLU A CA 1
ATOM 667 C C . GLU A 1 89 ? 14.010 5.632 5.743 1.00 97.06 89 GLU A C 1
ATOM 669 O O . GLU A 1 89 ? 13.097 4.811 5.543 1.00 97.06 89 GLU A O 1
ATOM 674 N N . PRO A 1 90 ? 14.608 6.295 4.734 1.00 96.44 90 PRO A N 1
ATOM 675 C CA . PRO A 1 90 ? 14.274 6.069 3.336 1.00 96.44 90 PRO A CA 1
ATOM 676 C C . PRO A 1 90 ? 14.406 4.599 2.925 1.00 96.44 90 PRO A C 1
ATOM 678 O O . PRO A 1 90 ? 15.220 3.851 3.465 1.00 96.44 90 PRO A O 1
ATOM 681 N N . ALA A 1 91 ? 13.618 4.184 1.932 1.00 96.94 91 ALA A N 1
ATOM 682 C CA . ALA A 1 91 ? 13.791 2.869 1.325 1.00 96.94 91 ALA A CA 1
ATOM 683 C C . ALA A 1 91 ? 15.144 2.794 0.584 1.00 96.94 91 ALA A C 1
ATOM 685 O O . ALA A 1 91 ? 15.602 3.807 0.050 1.00 96.94 91 ALA A O 1
ATOM 686 N N . PRO A 1 92 ? 15.785 1.615 0.516 1.00 97.44 92 PRO A N 1
ATOM 687 C CA . PRO A 1 92 ? 17.019 1.448 -0.243 1.00 97.44 92 PRO A CA 1
ATOM 688 C C . PRO A 1 92 ? 16.763 1.612 -1.747 1.00 97.44 92 PRO A C 1
ATOM 690 O O . PRO A 1 92 ? 15.645 1.420 -2.225 1.00 97.44 92 PRO A O 1
ATOM 693 N N . SER A 1 93 ? 17.807 1.914 -2.521 1.00 97.12 93 SER A N 1
ATOM 694 C CA . SER A 1 93 ? 17.691 2.050 -3.982 1.00 97.12 93 SER A CA 1
ATOM 695 C C . SER A 1 93 ? 17.352 0.741 -4.695 1.00 97.12 93 SER A C 1
ATOM 697 O O . SER A 1 93 ? 16.784 0.750 -5.784 1.00 97.12 93 SER A O 1
ATOM 699 N N . SER A 1 94 ? 17.6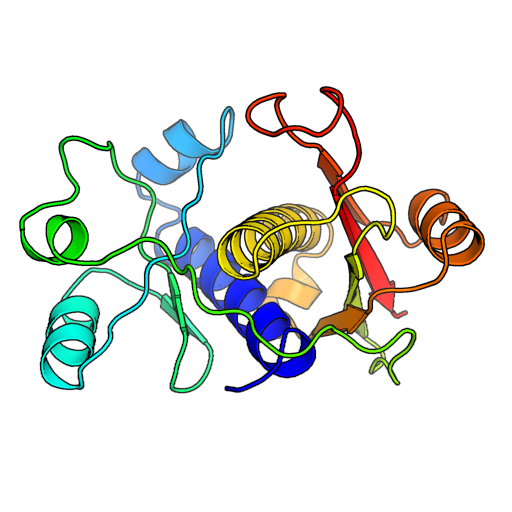76 -0.389 -4.071 1.00 95.50 94 SER A N 1
ATOM 700 C CA . SER A 1 94 ? 17.346 -1.731 -4.537 1.00 95.50 94 SER A CA 1
ATOM 701 C C . SER A 1 94 ? 17.158 -2.669 -3.347 1.00 95.50 94 SER A C 1
ATOM 703 O O . SER A 1 94 ? 17.637 -2.402 -2.244 1.00 95.50 94 SER A O 1
ATOM 705 N N . ALA A 1 95 ? 16.458 -3.774 -3.571 1.00 94.44 95 ALA A N 1
ATOM 706 C CA . ALA A 1 95 ? 16.273 -4.831 -2.591 1.00 94.44 95 ALA A CA 1
ATOM 707 C C . ALA A 1 95 ? 16.243 -6.182 -3.308 1.00 94.44 95 ALA A C 1
ATOM 709 O O . ALA A 1 95 ? 15.792 -6.275 -4.451 1.00 94.44 95 ALA A O 1
ATOM 710 N N . VAL A 1 96 ? 16.693 -7.236 -2.627 1.00 93.38 96 VAL A N 1
ATOM 711 C CA . VAL A 1 96 ? 16.470 -8.605 -3.099 1.00 93.38 96 VAL A CA 1
ATOM 712 C C . VAL A 1 96 ? 14.987 -8.908 -2.930 1.00 93.38 96 VAL A C 1
ATOM 714 O O . VAL A 1 96 ? 14.484 -8.953 -1.809 1.00 93.38 96 VAL A O 1
ATOM 717 N N . ALA A 1 97 ? 14.288 -9.090 -4.046 1.00 94.94 97 ALA A N 1
ATOM 718 C CA . ALA A 1 97 ? 12.863 -9.368 -4.050 1.00 94.94 97 ALA A CA 1
ATOM 719 C C . ALA A 1 97 ? 12.617 -10.874 -4.237 1.00 94.94 97 ALA A C 1
ATOM 721 O O . ALA A 1 97 ? 13.062 -11.436 -5.240 1.00 94.94 97 ALA A O 1
ATOM 722 N N . PRO A 1 98 ? 11.917 -11.550 -3.308 1.00 94.94 98 PRO A N 1
ATOM 723 C CA . PRO A 1 98 ? 11.553 -12.952 -3.486 1.00 94.94 98 PRO A CA 1
ATOM 724 C C . PRO A 1 98 ? 10.688 -13.160 -4.737 1.00 94.94 98 PRO A C 1
ATOM 726 O O . PRO A 1 98 ? 9.826 -12.332 -5.043 1.00 94.94 98 PRO A O 1
ATOM 729 N N . THR A 1 99 ? 10.857 -14.287 -5.425 1.00 96.50 99 THR A N 1
ATOM 730 C CA . THR A 1 99 ? 9.934 -14.712 -6.490 1.00 96.50 99 THR A CA 1
ATOM 731 C C . THR A 1 99 ? 8.501 -14.773 -5.965 1.00 96.50 99 THR A C 1
ATOM 733 O O . THR A 1 99 ? 8.250 -15.232 -4.849 1.00 96.50 99 THR A O 1
ATOM 736 N N . GLY A 1 100 ? 7.556 -14.283 -6.764 1.00 96.50 100 GLY A N 1
ATOM 737 C CA . GLY A 1 100 ? 6.146 -14.199 -6.392 1.00 96.50 100 GLY A CA 1
ATOM 738 C C . GLY A 1 100 ? 5.795 -13.013 -5.489 1.00 96.50 100 GLY A C 1
ATOM 739 O O . GLY A 1 100 ? 4.627 -12.868 -5.139 1.00 96.50 100 GLY A O 1
ATOM 740 N N . SER A 1 101 ? 6.756 -12.157 -5.124 1.00 98.44 101 SER A N 1
ATOM 741 C CA . SER A 1 101 ? 6.493 -10.909 -4.393 1.00 98.44 101 SER A CA 1
ATOM 742 C C . SER A 1 101 ? 6.175 -9.731 -5.323 1.00 98.44 101 SER A C 1
ATOM 744 O O . SER A 1 101 ? 6.329 -9.815 -6.544 1.00 98.44 101 SER A O 1
ATOM 746 N N . VAL A 1 102 ? 5.769 -8.603 -4.741 1.00 98.81 102 VAL A N 1
ATOM 747 C CA . VAL A 1 102 ? 5.628 -7.315 -5.437 1.00 98.81 102 VAL A CA 1
ATOM 748 C C . VAL A 1 102 ? 6.672 -6.323 -4.928 1.00 98.81 102 VAL A C 1
ATOM 750 O O . VAL A 1 102 ? 6.887 -6.181 -3.728 1.00 98.81 102 VAL A O 1
ATOM 753 N N . THR A 1 103 ? 7.299 -5.594 -5.840 1.00 98.81 103 THR A N 1
ATOM 754 C CA . THR A 1 103 ? 8.149 -4.446 -5.528 1.00 98.81 103 THR A CA 1
ATOM 755 C C . THR A 1 103 ? 7.321 -3.170 -5.626 1.00 98.81 103 THR A C 1
ATOM 757 O O . THR A 1 103 ? 6.800 -2.851 -6.696 1.00 98.81 103 THR A O 1
ATOM 760 N N . TYR A 1 104 ? 7.222 -2.421 -4.528 1.00 98.81 104 TYR A N 1
ATOM 761 C CA . TYR A 1 104 ? 6.729 -1.046 -4.532 1.00 98.81 104 TYR A CA 1
ATOM 762 C C . TYR A 1 104 ? 7.906 -0.101 -4.782 1.00 98.81 104 TYR A C 1
ATOM 764 O O . TYR A 1 104 ? 8.719 0.134 -3.886 1.00 98.81 104 TYR A O 1
ATOM 772 N N . ALA A 1 105 ? 8.015 0.431 -5.997 1.00 98.56 105 ALA A N 1
ATOM 773 C CA . ALA A 1 105 ? 9.038 1.415 -6.326 1.00 98.56 105 ALA A CA 1
ATOM 774 C C . ALA A 1 105 ? 8.489 2.834 -6.153 1.00 98.56 105 ALA A C 1
ATOM 776 O O . ALA A 1 105 ? 7.447 3.185 -6.713 1.00 98.56 105 ALA A O 1
ATOM 777 N N . LEU A 1 106 ? 9.189 3.630 -5.348 1.00 98.25 106 LEU A N 1
ATOM 778 C CA . LEU A 1 106 ? 8.857 5.018 -5.046 1.00 98.25 106 LEU A CA 1
ATOM 779 C C . LEU A 1 106 ? 9.442 5.935 -6.120 1.00 98.25 106 LEU A C 1
ATOM 781 O O . LEU A 1 106 ? 10.601 5.772 -6.495 1.00 98.25 106 LEU A O 1
ATOM 785 N N . ASN A 1 107 ? 8.665 6.906 -6.598 1.00 96.94 107 ASN A N 1
ATOM 786 C CA . ASN A 1 107 ? 9.170 7.883 -7.556 1.00 96.94 107 ASN A CA 1
ATOM 787 C C . ASN A 1 107 ? 10.147 8.855 -6.861 1.00 96.94 107 ASN A C 1
ATOM 789 O O . ASN A 1 107 ? 9.708 9.601 -5.980 1.00 96.94 107 ASN A O 1
ATOM 793 N N . PRO A 1 108 ? 11.436 8.906 -7.255 1.00 94.19 108 PRO A N 1
ATOM 794 C CA . PRO A 1 108 ? 12.404 9.822 -6.648 1.00 94.19 108 PRO A CA 1
ATOM 795 C C . PRO A 1 108 ? 12.092 11.309 -6.901 1.00 94.19 108 PRO A C 1
ATOM 797 O O . PRO A 1 108 ? 12.558 12.157 -6.144 1.00 94.19 108 PRO A O 1
ATOM 800 N N . GLU A 1 109 ? 11.288 11.640 -7.917 1.00 91.69 109 GLU A N 1
ATOM 801 C CA . GLU A 1 109 ? 10.863 13.017 -8.223 1.00 91.69 109 GLU A CA 1
ATOM 802 C C . GLU A 1 109 ? 9.564 13.436 -7.518 1.00 91.69 109 GLU A C 1
ATOM 804 O O . GLU A 1 109 ? 9.138 14.585 -7.633 1.00 91.69 109 GLU A O 1
ATOM 809 N N . ALA A 1 110 ? 8.932 12.534 -6.763 1.00 91.69 110 ALA A N 1
ATOM 810 C CA . ALA A 1 110 ? 7.740 12.829 -5.972 1.00 91.69 110 ALA A CA 1
ATOM 811 C C . ALA A 1 110 ? 8.013 12.587 -4.476 1.00 91.69 110 ALA A C 1
ATOM 813 O O . ALA A 1 110 ? 7.433 11.668 -3.886 1.00 91.69 110 ALA A O 1
ATOM 814 N N . PRO A 1 111 ? 8.905 13.375 -3.841 1.00 88.12 111 PRO A N 1
ATOM 815 C CA . PRO A 1 111 ? 9.191 13.225 -2.424 1.00 88.12 111 PRO A CA 1
ATOM 816 C C . PRO A 1 111 ? 7.922 13.455 -1.599 1.00 88.12 111 PRO A C 1
ATOM 818 O O . PRO A 1 111 ? 7.146 14.385 -1.821 1.00 88.12 111 PRO A O 1
ATOM 821 N N . MET A 1 112 ? 7.706 12.582 -0.623 1.00 90.94 112 MET A N 1
ATOM 822 C CA . MET A 1 112 ? 6.526 12.581 0.232 1.00 90.94 112 MET A CA 1
ATOM 823 C C . MET A 1 112 ? 6.942 12.329 1.674 1.00 90.94 112 MET A C 1
ATOM 825 O O . MET A 1 112 ? 7.907 11.614 1.937 1.00 90.94 112 MET A O 1
ATOM 829 N N . SER A 1 113 ? 6.166 12.862 2.621 1.00 93.06 113 SER A N 1
ATOM 830 C CA . SER A 1 113 ? 6.311 12.457 4.018 1.00 93.06 113 SER A CA 1
ATOM 831 C C . SER A 1 113 ? 6.058 10.957 4.165 1.00 93.06 113 SER A C 1
ATOM 833 O O . SER A 1 113 ? 5.265 10.374 3.420 1.00 93.06 113 SER A O 1
ATOM 835 N N . SER A 1 114 ? 6.663 10.332 5.175 1.00 95.19 114 SER A N 1
ATOM 836 C CA . SER A 1 114 ? 6.541 8.882 5.384 1.00 95.19 114 SER A CA 1
ATOM 837 C C . SER A 1 114 ? 5.083 8.412 5.462 1.00 95.19 114 SER A C 1
ATOM 839 O O . SER A 1 114 ? 4.713 7.431 4.823 1.00 95.19 114 SER A O 1
ATOM 841 N N . GLY A 1 115 ? 4.213 9.155 6.156 1.00 95.19 115 GLY A N 1
ATOM 842 C CA . GLY A 1 115 ? 2.786 8.831 6.232 1.00 95.19 115 GLY A CA 1
ATOM 843 C C . GLY A 1 115 ? 2.061 8.878 4.880 1.00 95.19 115 GLY A C 1
ATOM 844 O O . GLY A 1 115 ? 1.192 8.043 4.621 1.00 95.19 115 GLY A O 1
ATOM 845 N N . LYS A 1 116 ? 2.422 9.821 3.997 1.00 94.19 116 LYS A N 1
ATOM 846 C CA . LYS A 1 116 ? 1.889 9.878 2.627 1.00 94.19 116 LYS A CA 1
ATOM 847 C C . LYS A 1 116 ? 2.427 8.716 1.797 1.00 94.19 116 LYS A C 1
ATOM 849 O O . LYS A 1 116 ? 1.634 8.036 1.155 1.00 94.19 116 LYS A O 1
ATOM 854 N N . THR A 1 117 ? 3.724 8.428 1.879 1.00 95.75 117 THR A N 1
ATOM 855 C CA . THR A 1 117 ? 4.347 7.290 1.190 1.00 95.75 117 THR A CA 1
ATOM 856 C C . THR A 1 117 ? 3.669 5.970 1.552 1.00 95.75 117 THR A C 1
ATOM 858 O O . THR A 1 117 ? 3.268 5.227 0.661 1.00 95.75 117 THR A O 1
ATOM 861 N N . LEU A 1 118 ? 3.440 5.700 2.842 1.00 97.31 118 LEU A N 1
ATOM 862 C CA . LEU A 1 118 ? 2.737 4.490 3.289 1.00 97.31 118 LEU A CA 1
ATOM 863 C C . LEU A 1 118 ? 1.288 4.430 2.785 1.00 97.31 118 LEU A C 1
ATOM 865 O O . LEU A 1 118 ? 0.814 3.362 2.397 1.00 97.31 118 LEU A O 1
ATOM 869 N N . ALA A 1 119 ? 0.585 5.566 2.743 1.00 95.94 119 ALA A N 1
ATOM 870 C CA . ALA A 1 119 ? -0.757 5.625 2.171 1.00 95.94 119 ALA A CA 1
ATOM 871 C C . ALA A 1 119 ? -0.756 5.302 0.665 1.00 95.94 119 ALA A C 1
ATOM 873 O O . ALA A 1 119 ? -1.591 4.517 0.213 1.00 95.94 119 ALA A O 1
ATOM 874 N N . GLN A 1 120 ? 0.202 5.848 -0.092 1.00 96.50 120 GLN A N 1
ATOM 875 C CA . GLN A 1 120 ? 0.371 5.585 -1.526 1.00 96.50 120 GLN A CA 1
ATOM 876 C C . GLN A 1 120 ? 0.766 4.128 -1.804 1.00 96.50 120 GLN A C 1
ATOM 878 O O . GLN A 1 120 ? 0.191 3.508 -2.695 1.00 96.50 120 GLN A O 1
ATOM 883 N N . ILE A 1 121 ? 1.650 3.537 -0.993 1.00 98.38 121 ILE A N 1
ATOM 884 C CA . ILE A 1 121 ? 1.947 2.095 -1.046 1.00 98.38 121 ILE A CA 1
ATOM 885 C C . ILE A 1 121 ? 0.674 1.277 -0.801 1.00 98.38 121 ILE A C 1
ATOM 887 O O . ILE A 1 121 ? 0.405 0.331 -1.534 1.00 98.38 121 ILE A O 1
ATOM 891 N N . GLY A 1 122 ? -0.157 1.671 0.169 1.00 98.19 122 GLY A N 1
ATOM 892 C CA . GLY A 1 122 ? -1.460 1.045 0.391 1.00 98.19 122 GLY A CA 1
ATOM 893 C C . GLY A 1 122 ? -2.364 1.088 -0.848 1.00 98.19 122 GLY A C 1
ATOM 894 O O . GLY A 1 122 ? -3.022 0.099 -1.151 1.00 98.19 122 GLY A O 1
ATOM 895 N N . HIS A 1 123 ? -2.393 2.195 -1.595 1.00 97.69 123 HIS A N 1
ATOM 896 C CA . HIS A 1 123 ? -3.121 2.267 -2.870 1.00 97.69 123 HIS A CA 1
ATOM 897 C C . HIS A 1 123 ? -2.499 1.371 -3.950 1.00 97.69 123 HIS A C 1
ATOM 899 O O . HIS A 1 123 ? -3.229 0.668 -4.647 1.00 97.69 123 HIS A O 1
ATOM 905 N N . ALA A 1 124 ? -1.168 1.340 -4.054 1.00 98.31 124 ALA A N 1
ATOM 906 C CA . ALA A 1 124 ? -0.457 0.495 -5.012 1.00 98.31 124 ALA A CA 1
ATOM 907 C C . ALA A 1 124 ? -0.712 -0.996 -4.743 1.00 98.31 124 ALA A C 1
ATOM 909 O O . ALA A 1 124 ? -0.901 -1.766 -5.680 1.00 98.31 124 ALA A O 1
ATOM 910 N N . ALA A 1 125 ? -0.783 -1.383 -3.467 1.00 98.69 125 ALA A N 1
ATOM 911 C CA . ALA A 1 125 ? -1.098 -2.739 -3.035 1.00 98.69 125 ALA A CA 1
ATOM 912 C C . ALA A 1 125 ? -2.511 -3.173 -3.449 1.00 98.69 125 ALA A C 1
ATOM 914 O O . ALA A 1 125 ? -2.694 -4.314 -3.857 1.00 98.69 125 ALA A O 1
ATOM 915 N N . VAL A 1 126 ? -3.500 -2.273 -3.394 1.00 98.12 126 VAL A N 1
ATOM 916 C CA . VAL A 1 126 ? -4.866 -2.568 -3.866 1.00 98.12 126 VAL A CA 1
ATOM 917 C C . VAL A 1 126 ? -4.876 -2.815 -5.373 1.00 98.12 126 VAL A C 1
ATOM 919 O O . VAL A 1 126 ? -5.407 -3.831 -5.807 1.00 98.12 126 VAL A O 1
ATOM 922 N N . LEU A 1 127 ? -4.219 -1.952 -6.157 1.00 98.00 127 LEU A N 1
ATOM 923 C CA . LEU A 1 127 ? -4.091 -2.154 -7.606 1.00 98.00 127 LEU A CA 1
ATOM 924 C C . LEU A 1 127 ? -3.385 -3.480 -7.932 1.00 98.00 127 LEU A C 1
ATOM 926 O O . LEU A 1 127 ? -3.826 -4.224 -8.804 1.00 98.00 127 LEU A O 1
ATOM 930 N N . ALA A 1 128 ? -2.313 -3.799 -7.201 1.00 98.62 128 ALA A N 1
ATOM 931 C CA . ALA A 1 128 ? -1.597 -5.060 -7.356 1.00 98.62 128 ALA A CA 1
ATOM 932 C C . ALA A 1 128 ? -2.461 -6.273 -6.983 1.00 98.62 128 ALA A C 1
ATOM 934 O O . ALA A 1 128 ? -2.388 -7.286 -7.669 1.00 98.62 128 ALA A O 1
ATOM 935 N N . ALA A 1 129 ? -3.290 -6.181 -5.940 1.00 98.44 129 ALA A N 1
ATOM 936 C CA . ALA A 1 129 ? -4.181 -7.264 -5.522 1.00 98.44 129 ALA A CA 1
ATOM 937 C C . ALA A 1 129 ? -5.270 -7.542 -6.563 1.00 98.44 129 ALA A C 1
ATOM 939 O O . ALA A 1 129 ? -5.544 -8.705 -6.853 1.00 98.44 129 ALA A O 1
ATOM 940 N N . ASP A 1 130 ? -5.838 -6.487 -7.153 1.00 97.19 130 ASP A N 1
ATOM 941 C CA . ASP A 1 130 ? -6.835 -6.602 -8.219 1.00 97.19 130 ASP A CA 1
ATOM 942 C C . ASP A 1 130 ? -6.223 -7.263 -9.477 1.00 97.19 130 ASP A C 1
ATOM 944 O O . ASP A 1 130 ? -6.868 -8.083 -10.131 1.00 97.19 130 ASP A O 1
ATOM 948 N N . ALA A 1 131 ? -4.956 -6.964 -9.791 1.00 98.06 131 ALA A N 1
ATOM 949 C CA . ALA A 1 131 ? -4.234 -7.561 -10.918 1.00 98.06 131 ALA A CA 1
ATOM 950 C C . ALA A 1 131 ? -3.662 -8.967 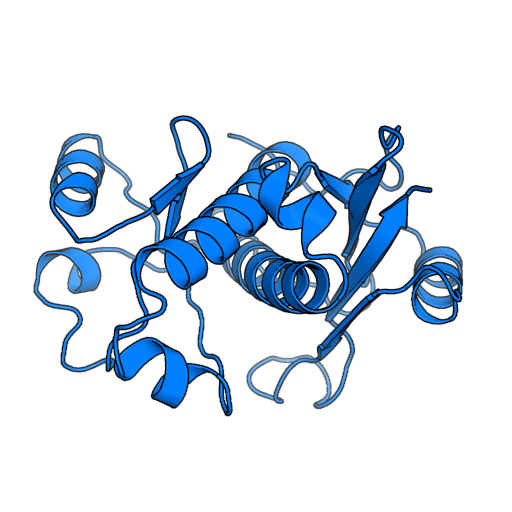-10.631 1.00 98.06 131 ALA A C 1
ATOM 952 O O . ALA A 1 131 ? -3.491 -9.765 -11.555 1.00 98.06 131 ALA A O 1
ATOM 953 N N . LEU A 1 132 ? -3.339 -9.275 -9.370 1.00 98.06 132 LEU A N 1
ATOM 954 C CA . LEU A 1 132 ? -2.673 -10.509 -8.937 1.00 98.06 132 LEU A CA 1
ATOM 955 C C . LEU A 1 132 ? -3.401 -11.156 -7.738 1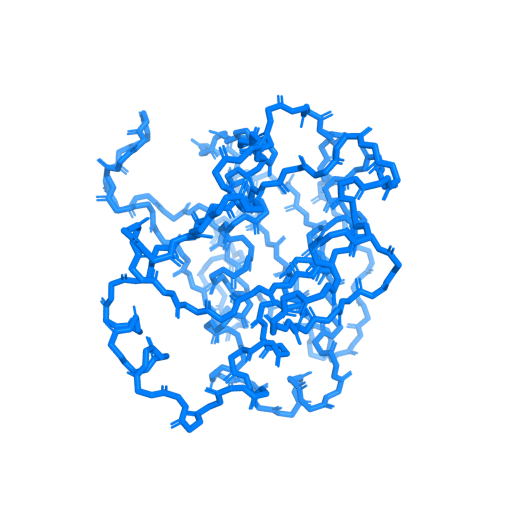.00 98.06 132 LEU A C 1
ATOM 957 O O . LEU A 1 132 ? -2.862 -11.170 -6.625 1.00 98.06 132 LEU A O 1
ATOM 961 N N . PRO A 1 133 ? -4.581 -11.775 -7.935 1.00 97.25 133 PRO A N 1
ATOM 962 C CA . PRO A 1 133 ? -5.340 -12.374 -6.833 1.00 97.25 133 PRO A CA 1
ATOM 963 C C . PRO A 1 133 ? -4.547 -13.417 -6.030 1.00 97.25 133 PRO A C 1
ATOM 965 O O . PRO A 1 133 ? -4.561 -13.393 -4.803 1.00 97.25 133 PRO A O 1
ATOM 968 N N . ALA A 1 134 ? -3.757 -14.261 -6.706 1.00 97.38 134 ALA A N 1
ATOM 969 C CA . ALA A 1 134 ? -2.932 -15.283 -6.053 1.00 97.38 134 ALA A CA 1
ATOM 970 C C . ALA A 1 134 ? -1.820 -14.695 -5.159 1.00 97.38 134 ALA A C 1
ATOM 972 O O . ALA A 1 134 ? -1.473 -15.278 -4.134 1.00 97.38 134 ALA A O 1
ATOM 973 N N . TRP A 1 135 ? -1.270 -13.527 -5.512 1.00 98.31 135 TRP A N 1
ATOM 974 C CA . TRP A 1 135 ? -0.315 -12.812 -4.656 1.00 98.31 135 TRP A CA 1
ATOM 975 C C . TRP A 1 135 ? -1.002 -12.278 -3.395 1.00 98.31 135 TRP A C 1
ATOM 977 O O . TRP A 1 135 ? -0.454 -12.366 -2.294 1.00 98.31 135 TRP A O 1
ATOM 987 N N . ALA A 1 136 ? -2.227 -11.772 -3.544 1.00 98.06 136 ALA A N 1
ATOM 988 C CA . ALA A 1 136 ? -3.015 -11.321 -2.410 1.00 98.06 136 ALA A CA 1
ATOM 989 C C . ALA A 1 136 ? -3.413 -12.493 -1.492 1.00 98.06 136 ALA A C 1
ATOM 991 O O . ALA A 1 136 ? -3.383 -12.337 -0.272 1.00 98.06 136 ALA A O 1
ATOM 992 N N . ASP A 1 137 ? -3.745 -13.660 -2.058 1.00 97.25 137 ASP A N 1
ATOM 993 C CA . ASP A 1 137 ? -4.034 -14.896 -1.309 1.00 97.25 137 ASP A CA 1
ATOM 994 C C . ASP A 1 137 ? -2.818 -15.385 -0.514 1.00 97.25 137 ASP A C 1
ATOM 996 O O . ASP A 1 137 ? -2.960 -15.886 0.599 1.00 97.25 137 ASP A O 1
ATOM 1000 N N . ALA A 1 138 ? -1.613 -15.169 -1.047 1.00 97.12 138 ALA A N 1
ATOM 1001 C CA . ALA A 1 138 ? -0.349 -15.485 -0.386 1.00 97.12 138 ALA A CA 1
ATOM 1002 C C . ALA A 1 138 ? 0.048 -14.488 0.724 1.00 97.12 138 ALA A C 1
ATOM 1004 O O . ALA A 1 138 ? 1.171 -14.542 1.225 1.00 97.12 138 ALA A O 1
ATOM 1005 N N . GLY A 1 139 ? -0.837 -13.564 1.113 1.00 97.00 139 GLY A N 1
ATOM 1006 C CA . GLY A 1 139 ? -0.568 -12.593 2.178 1.00 97.00 139 GLY A CA 1
ATOM 1007 C C . GLY A 1 139 ? 0.187 -11.343 1.720 1.00 97.00 139 GLY A C 1
ATOM 1008 O O . GLY A 1 139 ? 0.743 -10.631 2.553 1.00 97.00 139 GLY A O 1
ATOM 1009 N N . CYS A 1 140 ? 0.176 -11.046 0.417 1.00 98.44 140 CYS A N 1
ATOM 1010 C CA . CYS A 1 140 ? 0.760 -9.835 -0.170 1.00 98.44 140 CYS A CA 1
ATOM 1011 C C . CYS A 1 140 ? 2.282 -9.656 0.066 1.00 98.44 140 CYS A C 1
ATOM 1013 O O . CYS A 1 140 ? 2.703 -8.561 0.455 1.00 98.44 140 CYS A O 1
ATOM 1015 N N . PRO A 1 141 ? 3.137 -10.678 -0.156 1.00 98.25 141 PRO A N 1
ATOM 1016 C CA . PRO A 1 141 ? 4.581 -10.551 0.061 1.00 98.25 141 PRO A CA 1
ATOM 1017 C C . PRO A 1 141 ? 5.174 -9.430 -0.802 1.00 98.25 141 PRO A C 1
ATOM 1019 O O . PRO A 1 141 ? 4.951 -9.396 -2.014 1.00 98.25 141 PRO A O 1
ATOM 1022 N N . ALA A 1 142 ? 5.932 -8.507 -0.207 1.00 98.56 142 ALA A N 1
ATOM 1023 C CA . ALA A 1 142 ? 6.419 -7.334 -0.926 1.00 98.56 142 ALA A CA 1
ATOM 1024 C C . ALA A 1 142 ? 7.735 -6.762 -0.388 1.00 98.56 142 ALA A C 1
ATOM 1026 O O . ALA A 1 142 ? 8.100 -6.987 0.765 1.00 98.56 142 ALA A O 1
ATOM 1027 N N . VAL A 1 143 ? 8.402 -5.966 -1.225 1.00 98.62 143 VAL A N 1
ATOM 1028 C CA . VAL A 1 143 ? 9.559 -5.128 -0.871 1.00 98.62 143 VAL A CA 1
ATOM 1029 C C . VAL A 1 143 ? 9.325 -3.686 -1.323 1.00 98.62 143 VAL A C 1
ATOM 1031 O O . VAL A 1 143 ? 8.504 -3.430 -2.204 1.00 98.62 143 VAL A O 1
ATOM 1034 N N . VAL A 1 144 ? 10.044 -2.731 -0.731 1.00 98.62 144 VAL A N 1
ATOM 1035 C CA . VAL A 1 144 ? 9.975 -1.308 -1.103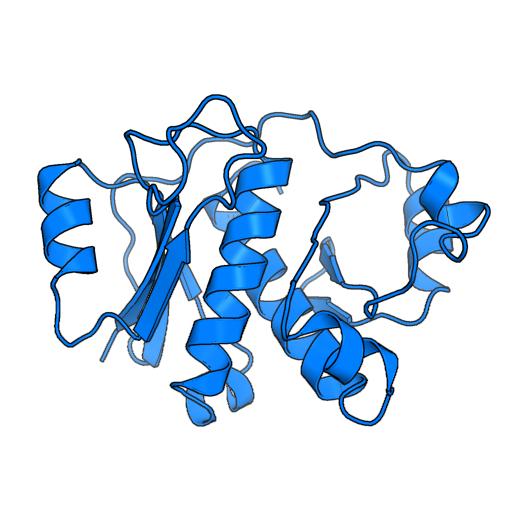 1.00 98.62 144 VAL A CA 1
ATOM 1036 C C . VAL A 1 144 ? 11.354 -0.833 -1.523 1.00 98.62 144 VAL A C 1
ATOM 1038 O O . VAL A 1 144 ? 12.336 -1.116 -0.837 1.00 98.62 144 VAL A O 1
ATOM 1041 N N . VAL A 1 145 ? 11.414 -0.084 -2.621 1.00 98.56 145 VAL A N 1
ATOM 1042 C CA . VAL A 1 145 ? 12.651 0.510 -3.141 1.00 98.56 145 VAL A CA 1
ATOM 1043 C C . VAL A 1 145 ? 12.433 1.972 -3.529 1.00 98.56 145 VAL A C 1
ATOM 1045 O O . VAL A 1 145 ? 11.346 2.347 -3.967 1.00 98.56 145 VAL A O 1
ATOM 1048 N N . ALA A 1 146 ? 13.468 2.796 -3.393 1.00 98.12 146 ALA A N 1
ATOM 1049 C CA . ALA A 1 146 ? 13.534 4.171 -3.894 1.00 98.12 146 ALA A CA 1
ATOM 1050 C C . ALA A 1 146 ? 14.637 4.263 -4.966 1.00 98.12 146 ALA A C 1
ATOM 1052 O O . ALA A 1 146 ? 15.751 4.705 -4.672 1.00 98.12 146 ALA A O 1
ATOM 1053 N N . PRO A 1 147 ? 14.380 3.749 -6.181 1.00 98.19 147 PRO A N 1
ATOM 1054 C CA . PRO A 1 147 ? 15.400 3.581 -7.204 1.00 98.19 147 PRO A CA 1
ATOM 1055 C C . PRO A 1 147 ? 15.779 4.923 -7.850 1.00 98.19 147 PRO A C 1
ATOM 1057 O O . PRO A 1 147 ? 15.191 5.968 -7.562 1.00 98.19 147 PRO A O 1
ATOM 1060 N N . SER A 1 148 ? 16.762 4.900 -8.754 1.00 97.94 148 SER A N 1
ATOM 1061 C CA . SER A 1 148 ? 17.076 6.071 -9.579 1.00 97.94 148 SER A CA 1
ATOM 1062 C C . SER A 1 148 ? 15.909 6.417 -10.518 1.00 97.94 148 SER A C 1
ATOM 1064 O O . SER A 1 148 ? 15.058 5.573 -10.799 1.00 97.94 148 SER A O 1
ATOM 1066 N N . LEU A 1 149 ? 15.858 7.647 -11.039 1.00 96.75 149 LEU A N 1
ATOM 1067 C CA . LEU A 1 149 ? 14.802 8.047 -11.978 1.00 96.75 149 LEU A CA 1
ATOM 1068 C C . LEU A 1 149 ? 14.770 7.175 -13.255 1.00 96.75 149 LEU A C 1
ATOM 1070 O O . LEU A 1 149 ? 13.679 6.739 -13.627 1.00 96.75 149 LEU A O 1
ATOM 1074 N N . PRO A 1 150 ? 15.909 6.854 -13.909 1.00 97.88 150 PRO A N 1
ATOM 1075 C CA . PRO A 1 150 ? 15.913 5.921 -15.037 1.00 97.88 150 PRO A CA 1
ATOM 1076 C C . PRO A 1 150 ? 15.360 4.536 -14.683 1.00 97.88 150 PRO A C 1
ATOM 1078 O O . PRO A 1 150 ? 14.564 3.982 -15.442 1.00 97.88 150 PRO A O 1
ATOM 1081 N N . ASP A 1 151 ? 15.724 4.000 -13.517 1.00 98.12 151 ASP A N 1
ATOM 1082 C CA . ASP A 1 151 ? 15.244 2.692 -13.062 1.00 98.12 151 ASP A CA 1
ATOM 1083 C C . ASP A 1 151 ? 13.746 2.728 -12.742 1.00 98.12 151 ASP A C 1
ATOM 1085 O O . ASP A 1 151 ? 13.005 1.821 -13.119 1.00 98.12 151 ASP A O 1
ATOM 1089 N N . PHE A 1 152 ? 13.271 3.799 -12.100 1.00 98.25 152 PHE A N 1
ATOM 1090 C CA . PHE A 1 152 ? 11.848 4.022 -11.863 1.00 98.25 152 PHE A CA 1
ATOM 1091 C C . PHE A 1 152 ? 11.068 4.077 -13.182 1.00 98.25 152 PHE A C 1
ATOM 1093 O O . PHE A 1 152 ? 10.031 3.425 -13.312 1.00 98.25 152 PHE A O 1
ATOM 1100 N N . ALA A 1 153 ? 11.571 4.811 -14.178 1.00 97.44 153 ALA A N 1
ATOM 1101 C CA . ALA A 1 153 ? 10.953 4.894 -15.498 1.00 97.44 153 ALA A CA 1
ATOM 1102 C C . ALA A 1 153 ? 10.916 3.524 -16.197 1.00 97.44 153 ALA A C 1
ATOM 1104 O O . ALA A 1 153 ? 9.881 3.151 -16.753 1.00 97.44 153 ALA A O 1
ATOM 1105 N N . ALA A 1 154 ? 11.998 2.743 -16.114 1.00 98.00 154 ALA A N 1
ATOM 1106 C CA . ALA A 1 154 ? 12.056 1.389 -16.664 1.00 98.00 154 ALA A CA 1
ATOM 1107 C C . ALA A 1 154 ? 11.056 0.442 -15.977 1.00 98.00 154 ALA A C 1
ATOM 1109 O O . ALA A 1 154 ? 10.303 -0.264 -16.651 1.00 98.00 154 ALA A O 1
ATOM 1110 N N . LEU A 1 155 ? 10.988 0.470 -14.643 1.00 98.00 155 LEU A N 1
ATOM 1111 C CA . LEU A 1 155 ? 10.010 -0.287 -13.858 1.00 98.00 155 LEU A CA 1
ATOM 1112 C C . LEU A 1 155 ? 8.574 0.127 -14.196 1.00 98.00 155 LEU A C 1
ATOM 1114 O O . LEU A 1 155 ? 7.711 -0.729 -14.381 1.00 98.00 155 LEU A O 1
ATOM 1118 N N . SER A 1 156 ? 8.329 1.430 -14.334 1.00 97.50 156 SER A N 1
ATOM 1119 C CA . SER A 1 156 ? 7.029 1.983 -14.706 1.00 97.50 156 SER A CA 1
ATOM 1120 C C . SER A 1 156 ? 6.624 1.618 -16.133 1.00 97.50 156 SER A C 1
ATOM 1122 O O . SER A 1 156 ? 5.439 1.449 -16.380 1.00 97.50 156 SER A O 1
ATOM 1124 N N . ALA A 1 157 ? 7.549 1.456 -17.080 1.00 97.56 157 ALA A N 1
ATOM 1125 C CA . ALA A 1 157 ? 7.242 1.049 -18.458 1.00 97.56 157 ALA A CA 1
ATOM 1126 C C . ALA A 1 157 ? 7.191 -0.481 -18.659 1.00 97.56 157 ALA A C 1
ATOM 1128 O O . ALA A 1 157 ? 6.724 -0.953 -19.695 1.00 97.56 157 ALA A O 1
ATOM 1129 N N . SER A 1 158 ? 7.667 -1.255 -17.683 1.00 97.62 158 SER A N 1
ATOM 1130 C CA . SER A 1 158 ? 7.766 -2.714 -17.758 1.00 97.62 158 SER A CA 1
ATOM 1131 C C . SER A 1 158 ? 6.404 -3.403 -17.907 1.00 97.62 158 SER A C 1
ATOM 1133 O O . SER A 1 158 ? 5.413 -2.997 -17.296 1.00 97.62 158 SER A O 1
ATOM 1135 N N . SER A 1 159 ? 6.376 -4.527 -18.631 1.00 97.38 159 SER A N 1
ATOM 1136 C CA . SER A 1 159 ? 5.224 -5.442 -18.676 1.00 97.38 159 SER A CA 1
ATOM 1137 C C . SER A 1 159 ? 4.944 -6.134 -17.336 1.00 97.38 159 SER A C 1
ATOM 1139 O O . SER A 1 159 ? 3.870 -6.701 -17.152 1.00 97.38 159 SER A O 1
ATOM 1141 N N . LEU A 1 160 ? 5.887 -6.071 -16.390 1.00 98.00 160 LEU A N 1
ATOM 1142 C CA . LEU A 1 160 ? 5.715 -6.556 -15.021 1.00 98.00 160 LEU A CA 1
ATOM 1143 C C . LEU A 1 160 ? 5.038 -5.521 -14.108 1.00 98.00 160 LEU A C 1
ATOM 1145 O O . LEU A 1 160 ? 4.725 -5.840 -12.960 1.00 98.00 160 LEU A O 1
ATOM 1149 N N . CYS A 1 161 ? 4.823 -4.285 -14.575 1.00 98.44 161 CYS A N 1
ATOM 1150 C CA . CYS A 1 161 ? 4.105 -3.268 -13.815 1.00 98.44 161 CYS A CA 1
ATOM 1151 C C . CYS A 1 161 ? 2.611 -3.607 -13.755 1.00 98.44 161 CYS A C 1
ATOM 1153 O O . CYS A 1 161 ? 1.922 -3.628 -14.774 1.00 98.44 161 CYS A O 1
ATOM 1155 N N . VAL A 1 162 ? 2.115 -3.834 -12.541 1.00 98.44 162 VAL A N 1
ATOM 1156 C CA . VAL A 1 162 ? 0.730 -4.242 -12.265 1.00 98.44 162 VAL A CA 1
ATOM 1157 C C . VAL A 1 162 ? -0.112 -3.131 -11.639 1.00 98.44 162 VAL A C 1
ATOM 1159 O O . VAL A 1 162 ? -1.321 -3.276 -11.505 1.00 98.44 162 VAL A O 1
ATOM 1162 N N . GLY A 1 163 ? 0.496 -1.999 -11.278 1.00 97.62 163 GLY A N 1
ATOM 1163 C CA . GLY A 1 163 ? -0.223 -0.856 -10.724 1.00 97.62 163 GLY A CA 1
ATOM 1164 C C . GLY A 1 163 ? 0.608 0.420 -10.753 1.00 97.62 163 GLY A C 1
ATOM 1165 O O . GLY A 1 163 ? 1.813 0.390 -10.508 1.00 97.62 163 GLY A O 1
ATOM 1166 N N . ARG A 1 164 ? -0.044 1.549 -11.037 1.00 97.56 164 ARG A N 1
ATOM 1167 C CA . ARG A 1 164 ? 0.544 2.894 -10.987 1.00 97.56 164 ARG A CA 1
ATOM 1168 C C . ARG A 1 164 ? -0.389 3.782 -10.186 1.00 97.56 164 ARG A C 1
ATOM 1170 O O . ARG A 1 164 ? -1.551 3.936 -10.555 1.00 97.56 164 ARG A O 1
ATOM 1177 N N . VAL A 1 165 ? 0.111 4.348 -9.097 1.00 95.56 165 VAL A N 1
ATOM 1178 C CA . VAL A 1 165 ? -0.643 5.312 -8.298 1.00 95.56 165 VAL A CA 1
ATOM 1179 C C . VAL A 1 165 ? -0.183 6.699 -8.690 1.00 95.56 165 VAL A C 1
ATOM 1181 O O . VAL A 1 165 ? 1.016 6.963 -8.694 1.00 95.56 165 VAL A O 1
ATOM 1184 N N . ALA A 1 166 ? -1.125 7.567 -9.036 1.00 90.62 166 ALA A N 1
ATOM 1185 C CA . ALA A 1 166 ? -0.855 8.960 -9.347 1.00 90.62 166 ALA A CA 1
ATOM 1186 C C . ALA A 1 166 ? -1.453 9.868 -8.274 1.00 90.62 166 ALA A C 1
ATOM 1188 O O . ALA A 1 166 ? -2.536 9.585 -7.752 1.00 90.62 166 ALA A O 1
ATOM 1189 N N . ASP A 1 167 ? -0.763 10.963 -7.958 1.00 79.88 167 ASP A N 1
ATOM 1190 C CA . ASP A 1 167 ? -1.330 11.972 -7.071 1.00 79.88 167 ASP A CA 1
ATOM 1191 C C . ASP A 1 167 ? -2.530 12.652 -7.739 1.00 79.88 167 ASP A C 1
ATOM 1193 O O . ASP A 1 167 ? -2.480 13.068 -8.902 1.00 79.88 167 ASP A O 1
ATOM 1197 N N . ALA A 1 168 ? -3.613 12.802 -6.978 1.00 67.94 168 ALA A N 1
ATOM 1198 C CA . ALA A 1 168 ? -4.837 13.447 -7.443 1.00 67.94 168 ALA A CA 1
ATOM 1199 C C . ALA A 1 168 ? -4.735 14.989 -7.484 1.00 67.94 168 ALA A C 1
ATOM 1201 O O . ALA A 1 168 ? -5.753 15.654 -7.677 1.00 67.94 168 ALA A O 1
ATOM 1202 N N . GLY A 1 169 ? -3.542 15.567 -7.290 1.00 58.44 169 GLY A N 1
ATOM 1203 C CA . GLY A 1 169 ? -3.315 17.014 -7.274 1.00 58.44 169 GLY A CA 1
ATOM 1204 C C . GLY A 1 169 ? -3.599 17.665 -5.920 1.00 58.44 169 GLY A C 1
ATOM 1205 O O . GLY A 1 169 ? -3.981 18.831 -5.866 1.00 58.44 169 GLY A O 1
ATOM 1206 N N . LEU A 1 170 ? -3.461 16.911 -4.825 1.00 53.06 170 LEU A N 1
ATOM 1207 C CA . LEU A 1 170 ? -3.637 17.410 -3.450 1.00 53.06 170 LEU A CA 1
ATOM 1208 C C . LEU A 1 170 ? -2.290 17.622 -2.740 1.00 53.06 170 LEU A C 1
ATOM 1210 O O . LEU A 1 170 ? -2.243 17.822 -1.522 1.00 53.06 170 LEU A O 1
ATOM 1214 N N . THR A 1 171 ? -1.192 17.543 -3.491 1.00 55.53 171 THR A N 1
ATOM 1215 C CA . THR A 1 171 ? 0.175 17.733 -3.008 1.00 55.53 171 THR A CA 1
ATOM 1216 C C . THR A 1 171 ? 0.907 18.797 -3.825 1.00 55.53 171 THR A C 1
ATOM 1218 O O . THR A 1 171 ? 0.376 19.333 -4.790 1.00 55.53 171 THR A O 1
ATOM 1221 N N . GLU A 1 172 ? 2.129 19.126 -3.408 1.00 58.47 172 GLU A N 1
ATOM 1222 C CA . GLU A 1 172 ? 3.027 20.061 -4.103 1.00 58.47 172 GLU A CA 1
ATOM 1223 C C . GLU A 1 172 ? 3.555 19.497 -5.439 1.00 58.47 172 GLU A C 1
ATOM 1225 O O . GLU A 1 172 ? 4.208 20.208 -6.199 1.00 58.47 172 GLU A O 1
ATOM 1230 N N . VAL A 1 173 ? 3.265 18.225 -5.736 1.00 64.44 173 VAL A N 1
ATOM 1231 C CA . VAL A 1 173 ? 3.640 17.542 -6.976 1.00 64.44 173 VAL A CA 1
ATOM 1232 C C . VAL A 1 173 ? 2.571 17.794 -8.045 1.00 64.44 173 VAL A C 1
ATOM 1234 O O . VAL A 1 173 ? 1.378 17.857 -7.746 1.00 64.44 173 VAL A O 1
ATOM 1237 N N . ALA A 1 174 ? 2.984 17.929 -9.309 1.00 64.69 174 ALA A N 1
ATOM 1238 C CA . ALA A 1 174 ? 2.060 18.174 -10.412 1.00 64.69 174 ALA A CA 1
ATOM 1239 C C . ALA A 1 174 ? 0.963 17.083 -10.481 1.00 64.69 174 ALA A C 1
ATOM 1241 O O . ALA A 1 174 ? 1.290 15.890 -10.404 1.00 64.69 174 ALA A O 1
ATOM 1242 N N . PRO A 1 175 ? -0.323 17.452 -10.655 1.00 71.00 175 PRO A N 1
ATOM 1243 C CA . PRO A 1 175 ? -1.409 16.485 -10.786 1.00 71.00 175 PRO A CA 1
ATOM 1244 C C . PRO A 1 175 ? -1.118 15.436 -11.864 1.00 71.00 175 PRO A C 1
ATOM 1246 O O . PRO A 1 175 ? -0.631 15.769 -12.944 1.00 71.00 175 PRO A O 1
ATOM 1249 N N . GLY A 1 176 ? -1.425 14.169 -11.579 1.00 78.81 176 GLY A N 1
ATOM 1250 C CA . GLY A 1 176 ? -1.157 13.060 -12.502 1.00 78.81 176 GLY A CA 1
ATOM 1251 C C . GLY A 1 176 ? 0.262 12.487 -12.422 1.00 78.81 176 GLY A C 1
ATOM 1252 O O . GLY A 1 176 ? 0.549 11.502 -13.101 1.00 78.81 176 GLY A O 1
ATOM 1253 N N . THR A 1 177 ? 1.135 13.034 -11.570 1.00 88.88 177 THR A N 1
ATOM 1254 C CA . THR A 1 177 ? 2.457 12.443 -11.322 1.00 88.88 177 THR A CA 1
ATOM 1255 C C . THR A 1 177 ? 2.312 11.089 -10.639 1.00 88.88 177 THR A C 1
ATOM 1257 O O . THR A 1 177 ? 1.696 10.983 -9.577 1.00 88.88 177 THR A O 1
ATOM 1260 N N . VAL A 1 178 ? 2.902 10.052 -11.238 1.00 95.38 178 VAL A N 1
ATOM 1261 C CA . VAL A 1 178 ? 2.972 8.711 -10.646 1.00 95.38 178 VAL A CA 1
ATOM 1262 C C . VAL A 1 178 ? 3.879 8.760 -9.420 1.00 95.38 178 VAL A C 1
ATOM 1264 O O . VAL A 1 178 ? 5.049 9.106 -9.536 1.00 95.38 178 VAL A O 1
ATOM 1267 N N . THR A 1 179 ? 3.357 8.414 -8.250 1.00 95.75 179 THR A N 1
ATOM 1268 C CA . THR A 1 179 ? 4.077 8.451 -6.969 1.00 9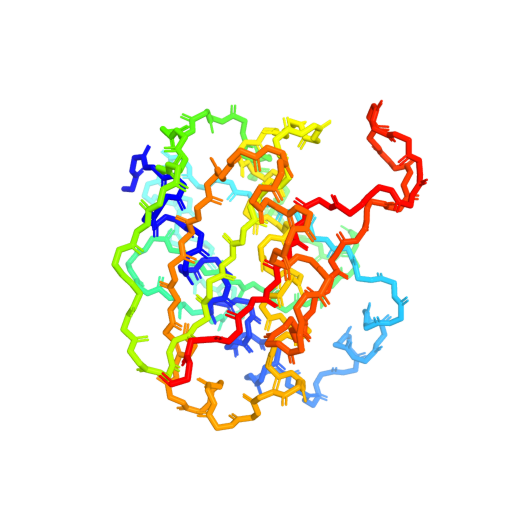5.75 179 THR A CA 1
ATOM 1269 C C . THR A 1 179 ? 4.683 7.097 -6.614 1.00 95.75 179 THR A C 1
ATOM 1271 O O . THR A 1 179 ? 5.796 7.030 -6.095 1.00 95.75 179 THR A O 1
ATOM 1274 N N . VAL A 1 180 ? 3.961 6.010 -6.900 1.00 98.12 180 VAL A N 1
ATOM 1275 C CA . VAL A 1 180 ? 4.369 4.633 -6.600 1.00 98.12 180 VAL A CA 1
ATOM 1276 C C . VAL A 1 180 ? 3.969 3.724 -7.754 1.00 98.12 180 VAL A C 1
ATOM 1278 O O . VAL A 1 180 ? 2.842 3.802 -8.254 1.00 98.12 180 VAL A O 1
ATOM 1281 N N . VAL A 1 181 ? 4.870 2.824 -8.145 1.00 98.56 181 VAL A N 1
ATOM 1282 C CA . VAL A 1 181 ? 4.558 1.715 -9.055 1.00 98.56 181 VAL A CA 1
ATOM 1283 C C . VAL A 1 181 ? 4.675 0.382 -8.327 1.00 98.56 181 VAL A C 1
ATOM 1285 O O . VAL A 1 181 ? 5.604 0.166 -7.551 1.00 98.56 181 VAL A O 1
ATOM 1288 N N . ALA A 1 182 ? 3.721 -0.511 -8.572 1.00 98.75 182 ALA A N 1
ATOM 1289 C CA . ALA A 1 182 ? 3.767 -1.897 -8.128 1.00 98.75 182 ALA A CA 1
ATOM 1290 C C . ALA A 1 182 ? 4.232 -2.775 -9.293 1.00 98.75 182 ALA A C 1
ATOM 1292 O O . ALA A 1 182 ? 3.620 -2.769 -10.366 1.00 98.75 182 ALA A O 1
ATOM 1293 N N . VAL A 1 183 ? 5.312 -3.525 -9.087 1.00 98.75 183 VAL A N 1
ATOM 1294 C CA . VAL A 1 183 ? 5.921 -4.394 -10.100 1.00 98.75 183 VAL A CA 1
ATOM 1295 C C . VAL A 1 183 ? 5.979 -5.818 -9.570 1.00 98.75 183 VAL A C 1
ATOM 1297 O O . VAL A 1 183 ? 6.466 -6.050 -8.467 1.00 98.75 183 VAL A O 1
ATOM 1300 N N . ARG A 1 184 ? 5.477 -6.781 -10.342 1.00 98.38 184 ARG A N 1
ATOM 1301 C CA . ARG A 1 184 ? 5.557 -8.200 -9.991 1.00 98.38 184 ARG A CA 1
ATOM 1302 C C . ARG A 1 184 ? 6.993 -8.702 -10.134 1.00 98.38 184 ARG A C 1
ATOM 1304 O O . ARG A 1 184 ? 7.616 -8.479 -11.168 1.00 98.38 184 ARG A O 1
ATOM 1311 N N . ASN A 1 185 ? 7.456 -9.471 -9.154 1.00 97.75 185 ASN A N 1
ATOM 1312 C CA . ASN A 1 185 ? 8.679 -10.262 -9.253 1.00 97.75 185 ASN A CA 1
ATOM 1313 C C . ASN A 1 185 ? 8.298 -11.694 -9.680 1.00 97.75 185 ASN A C 1
ATOM 1315 O O . ASN A 1 185 ? 7.637 -12.390 -8.901 1.00 97.75 185 ASN A O 1
ATOM 1319 N N . PRO A 1 186 ? 8.586 -12.099 -10.930 1.00 89.56 186 PRO A N 1
ATOM 1320 C CA . PRO A 1 186 ? 8.154 -13.384 -11.473 1.00 89.56 186 PRO A CA 1
ATOM 1321 C C . PRO A 1 186 ? 8.831 -14.594 -10.823 1.00 89.56 186 PRO A C 1
ATOM 1323 O O . PRO A 1 186 ? 9.902 -14.452 -10.182 1.00 89.56 186 PRO A O 1
#

Sequence (186 aa):
MSSLAEAGPLAGAATVGCLRRFADDPAVEAWRPRPGKICLRARTQAQWEQVLEEPHACAGEGVLAIPPRRRSERGPVLEKLQAMATDLEPAPSSAVAPTGSVTYALNPEAPMSSGKTLAQIGHAAVLAADALPAWADAGCPAVVVAPSLPDFAALSASSLCVGRVADAGLTEVAPGTVTVVAVRNP

Secondary structure (DSSP, 8-state):
--BHHHHHHHHHHHHHHHHHHTTT-HHHHHHTTS-----EE--SHHHHHHHHTSS-EEETTTEEEPPP--GGG-HHHHHTSEE--PPPBPPPS---PPTT-EEEEEPTTS---HHHHHHHHHHHHHHHHHH-HHHHHTT--EEEE---HHHHHHHHHSTTEEEEEE--S-SSSPTT-EEEEEEE--

Radius of gyration: 15.66 Å; chains: 1; bounding box: 39×36×44 Å

pLDDT: mean 93.93, std 7.8, range [53.06, 98.81]

Foldseek 3Di:
DQACQVQLLFLLLQLLQQCVVCVVPVLSVVCVVPPDDFQWDDPDPVLVVLVVPAPWGGRPDHDIDHGHDDPVPCPPSNVPTDGPQDAGHYFAQDDDADALAKEKEFALVDDDGSRVLSRQSNVQSNQQCVQCVVCSVVSRHYGYHHHDNVVVVCQVPDPQWRDWDFDCCPDPDPGRHTGITIGHRD

InterPro domains:
  IPR002833 Peptidyl-tRNA hydrolase, PTH2 [PF01981] (111-184)
  IPR023476 Peptidyl-tRNA hydrolase II domain superfamily [G3DSA:3.40.1490.10] (103-185)
  IPR023476 Peptidyl-tRNA hydrolase II domain superfamily [SSF102462] (105-183)